Protein AF-0000000084353560 (afdb_homodimer)

Secondary structure (DSSP, 8-state):
--HHHHHHHHHHTT----HHHHHHHHHHHHS-S-EEHHHHHHHHTTTSTT--HHHHHHHHHHHHHTTSEEEEEETTEEEEEEPPPSS--EEEEETTT--EEEE---GGGGTGGG-TTPEEEEEEEEEEEE-HHHHH-/--HHHHHHHHHHTT----HHHHHHHHHHHHS-S-EEHHHHHHHHTTTSTT--HHHHHHHHHHHHHTTSEEEEEETTEEEEEEPPPSS--EEEEETTT--EEEE---GGGGTGGGGTTPEEEEEEEEEEEE-HHHH--

pLDDT: mean 90.91, std 5.87, range [67.75, 97.56]

Structure (mmCIF, N/CA/C/O backbone):
data_AF-0000000084353560-model_v1
#
loop_
_entity.id
_entity.type
_entity.pdbx_description
1 polymer 'Fur family transcriptional regulator, zinc uptake regulator'
#
loop_
_atom_site.group_PDB
_atom_site.id
_atom_site.type_symbol
_atom_site.label_atom_id
_atom_site.label_alt_id
_atom_site.label_comp_id
_atom_site.label_asym_id
_atom_site.label_entity_id
_atom_site.label_seq_id
_atom_site.pdbx_PDB_ins_code
_atom_site.Cartn_x
_atom_site.Cartn_y
_atom_site.Cartn_z
_atom_site.occupancy
_atom_site.B_iso_or_equiv
_atom_site.auth_seq_id
_atom_site.auth_comp_id
_atom_site.auth_asym_id
_atom_site.auth_atom_id
_atom_site.pdbx_PDB_model_num
ATOM 1 N N . MET A 1 1 ? -2.482 -14.328 -13.711 1 82.88 1 MET A N 1
ATOM 2 C CA . MET A 1 1 ? -1.442 -14.117 -14.719 1 82.88 1 MET A CA 1
ATOM 3 C C . MET A 1 1 ? -0.531 -15.336 -14.82 1 82.88 1 MET A C 1
ATOM 5 O O . MET A 1 1 ? -0.163 -15.922 -13.805 1 82.88 1 MET A O 1
ATOM 9 N N . ASN A 1 2 ? -0.307 -15.773 -16.031 1 83.88 2 ASN A 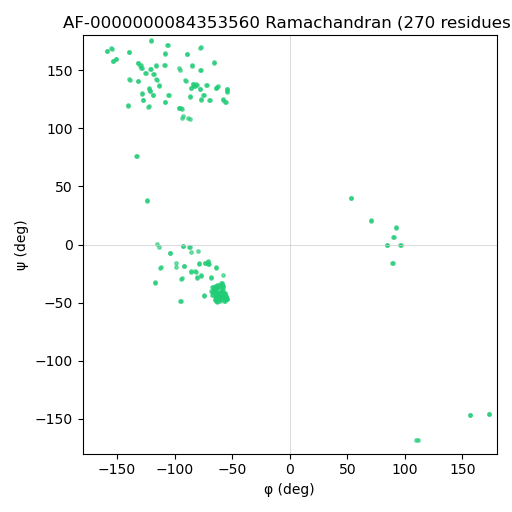N 1
ATOM 10 C CA . ASN A 1 2 ? 0.642 -16.875 -16.172 1 83.88 2 ASN A CA 1
ATOM 11 C C . ASN A 1 2 ? 1.964 -16.406 -16.766 1 83.88 2 ASN A C 1
ATOM 13 O O . ASN A 1 2 ? 2.104 -15.242 -17.141 1 83.88 2 ASN A O 1
ATOM 17 N N . MET A 1 3 ? 2.949 -17.297 -16.766 1 86.06 3 MET A N 1
ATOM 18 C CA . MET A 1 3 ? 4.312 -16.984 -17.188 1 86.06 3 MET A CA 1
ATOM 19 C C . MET A 1 3 ? 4.324 -16.406 -18.594 1 86.06 3 MET A C 1
ATOM 21 O O . MET A 1 3 ? 5.039 -15.438 -18.875 1 86.06 3 MET A O 1
ATOM 25 N N . GLU A 1 4 ? 3.598 -16.984 -19.469 1 88.31 4 GLU A N 1
ATOM 26 C CA . GLU A 1 4 ? 3.559 -16.531 -20.859 1 88.31 4 GLU A CA 1
ATOM 27 C C . GLU A 1 4 ? 3.027 -15.102 -20.953 1 88.31 4 GLU A C 1
ATOM 29 O O . GLU A 1 4 ? 3.557 -14.289 -21.703 1 88.31 4 GLU A O 1
ATOM 34 N N . GLU A 1 5 ? 2.025 -14.906 -20.266 1 91.31 5 GLU A N 1
ATOM 35 C CA . GLU A 1 5 ? 1.457 -13.562 -20.219 1 91.31 5 GLU A CA 1
ATOM 36 C C . GLU A 1 5 ? 2.461 -12.555 -19.672 1 91.31 5 GLU A C 1
ATOM 38 O O . GLU A 1 5 ? 2.582 -11.445 -20.203 1 91.31 5 GLU A O 1
ATOM 43 N N . ALA A 1 6 ? 3.096 -12.906 -18.594 1 92.56 6 ALA A N 1
ATOM 44 C CA . ALA A 1 6 ? 4.102 -12.039 -17.984 1 92.56 6 ALA A CA 1
ATOM 45 C C . ALA A 1 6 ? 5.215 -11.711 -18.969 1 92.56 6 ALA A C 1
ATOM 47 O O . ALA A 1 6 ? 5.629 -10.555 -19.078 1 92.56 6 ALA A O 1
ATOM 48 N N . LEU A 1 7 ? 5.625 -12.68 -19.688 1 90.25 7 LEU A N 1
ATOM 49 C CA . LEU A 1 7 ? 6.66 -12.484 -20.688 1 90.25 7 LEU A CA 1
ATOM 50 C C . LEU A 1 7 ? 6.184 -11.539 -21.781 1 90.25 7 LEU A C 1
ATOM 52 O O . LEU A 1 7 ? 6.945 -10.688 -22.25 1 90.25 7 LEU A O 1
ATOM 56 N N . GLY A 1 8 ? 5.016 -11.789 -22.203 1 92.81 8 GLY A N 1
ATOM 57 C CA . GLY A 1 8 ? 4.43 -10.914 -23.203 1 92.81 8 GLY A CA 1
ATOM 58 C C . GLY A 1 8 ? 4.391 -9.461 -22.781 1 92.81 8 GLY A C 1
ATOM 59 O O . GLY A 1 8 ? 4.719 -8.57 -23.562 1 92.81 8 GLY A O 1
ATOM 60 N N . ILE A 1 9 ? 4.039 -9.25 -21.578 1 93.56 9 ILE A N 1
ATOM 61 C CA . ILE A 1 9 ? 3.971 -7.891 -21.047 1 93.56 9 ILE A CA 1
ATOM 62 C C . ILE A 1 9 ? 5.367 -7.277 -21.016 1 93.56 9 ILE A C 1
ATOM 64 O O . ILE A 1 9 ? 5.555 -6.129 -21.438 1 93.56 9 ILE A O 1
ATOM 68 N N . LEU A 1 10 ? 6.34 -8.016 -20.516 1 94.88 10 LEU A N 1
ATOM 69 C CA . LEU A 1 10 ? 7.715 -7.523 -20.453 1 94.88 10 LEU A CA 1
ATOM 70 C C . LEU A 1 10 ? 8.211 -7.137 -21.844 1 94.88 10 LEU A C 1
ATOM 72 O O . LEU A 1 10 ? 8.773 -6.055 -22.031 1 94.88 10 LEU A O 1
ATOM 76 N N . LYS A 1 11 ? 7.953 -7.965 -22.75 1 94.12 11 LYS A N 1
ATOM 77 C CA . LYS A 1 11 ? 8.367 -7.719 -24.125 1 94.12 11 LYS A CA 1
ATOM 78 C C . LYS A 1 11 ? 7.691 -6.48 -24.688 1 94.12 11 LYS A C 1
ATOM 80 O O . LYS A 1 11 ? 8.352 -5.617 -25.281 1 94.12 11 LYS A O 1
ATOM 85 N N . GLN A 1 12 ? 6.457 -6.387 -24.547 1 95.62 12 GLN A N 1
ATOM 86 C CA . GLN A 1 12 ? 5.668 -5.277 -25.062 1 95.62 12 GLN A CA 1
ATOM 87 C C . GLN A 1 12 ? 6.133 -3.949 -24.484 1 95.62 12 GLN A C 1
ATOM 89 O O . GLN A 1 12 ? 6.09 -2.916 -25.156 1 95.62 12 GLN A O 1
ATOM 94 N N . LYS A 1 13 ? 6.559 -3.994 -23.297 1 95.25 13 LYS A N 1
ATOM 95 C CA . LYS A 1 13 ? 6.949 -2.766 -22.609 1 95.25 13 LYS A CA 1
ATOM 96 C C . LYS A 1 13 ? 8.438 -2.494 -22.766 1 95.25 13 LYS A C 1
ATOM 98 O O . LYS A 1 13 ? 8.977 -1.545 -22.188 1 95.25 13 LYS A O 1
ATOM 103 N N . GLY A 1 14 ? 9.172 -3.354 -23.438 1 95.19 14 GLY A N 1
ATOM 104 C CA . GLY A 1 14 ? 10.555 -3.107 -23.812 1 95.19 14 GLY A CA 1
ATOM 105 C C . GLY A 1 14 ? 11.555 -3.623 -22.797 1 95.19 14 GLY A C 1
ATOM 106 O O . GLY A 1 14 ? 12.703 -3.189 -22.781 1 95.19 14 GLY A O 1
ATOM 107 N N . TYR A 1 15 ? 11.141 -4.418 -21.953 1 94.62 15 TYR A N 1
ATOM 108 C CA . TYR A 1 15 ? 12.047 -4.977 -20.969 1 94.62 15 TYR A CA 1
ATOM 109 C C . TYR A 1 15 ? 12.555 -6.348 -21.406 1 94.62 15 TYR A C 1
ATOM 111 O O . TYR A 1 15 ? 11.859 -7.078 -22.109 1 94.62 15 TYR A O 1
ATOM 119 N N . LYS A 1 16 ? 13.75 -6.656 -20.938 1 92.44 16 LYS A N 1
ATOM 120 C CA . LYS A 1 16 ? 14.344 -7.949 -21.25 1 92.44 16 LYS A CA 1
ATOM 121 C C . LYS A 1 16 ? 13.805 -9.039 -20.328 1 92.44 16 LYS A C 1
ATOM 123 O O . LYS A 1 16 ? 13.609 -8.812 -19.141 1 92.44 16 LYS A O 1
ATOM 128 N N . TYR A 1 17 ? 13.562 -10.125 -20.984 1 90.38 17 TYR A N 1
ATOM 129 C CA . TYR A 1 17 ? 13.281 -11.32 -20.203 1 90.38 17 TYR A CA 1
ATOM 130 C C . TYR A 1 17 ? 14.57 -12.055 -19.859 1 90.38 17 TYR A C 1
ATOM 132 O O . TYR A 1 17 ? 15.273 -12.547 -20.734 1 90.38 17 TYR A O 1
ATOM 140 N N . THR A 1 18 ? 15.016 -12.055 -18.594 1 94.19 18 THR A N 1
ATOM 141 C CA . THR A 1 18 ? 16.25 -12.688 -18.109 1 94.19 18 THR A CA 1
ATOM 142 C C . THR A 1 18 ? 15.93 -13.922 -17.281 1 94.19 18 THR A C 1
ATOM 144 O O . THR A 1 18 ? 14.789 -14.117 -16.859 1 94.19 18 THR A O 1
ATOM 147 N N . LYS A 1 19 ? 16.953 -14.719 -17.094 1 94.94 19 LYS A N 1
ATOM 148 C CA . LYS A 1 19 ? 16.797 -15.891 -16.234 1 94.94 19 LYS A CA 1
ATOM 149 C C . LYS A 1 19 ? 16.375 -15.492 -14.82 1 94.94 19 LYS A C 1
ATOM 151 O O . LYS A 1 19 ? 15.539 -16.156 -14.203 1 94.94 19 LYS A O 1
ATOM 156 N N . LYS A 1 20 ? 16.953 -14.445 -14.359 1 95.44 20 LYS A N 1
ATOM 157 C CA . LYS A 1 20 ? 16.609 -13.953 -13.031 1 95.44 20 LYS A CA 1
ATOM 158 C C . LYS A 1 20 ? 15.133 -13.578 -12.93 1 95.44 20 LYS A C 1
ATOM 160 O O . LYS A 1 20 ? 14.445 -13.992 -12 1 95.44 20 LYS A O 1
ATOM 165 N N . ARG A 1 21 ? 14.648 -12.844 -13.914 1 95.88 21 ARG A N 1
ATOM 166 C CA . ARG A 1 21 ? 13.242 -12.445 -13.938 1 95.88 21 ARG A CA 1
ATOM 167 C C . ARG A 1 21 ? 12.328 -13.656 -14.094 1 95.88 21 ARG A C 1
ATOM 169 O O . ARG A 1 21 ? 11.258 -13.711 -13.484 1 95.88 21 ARG A O 1
ATOM 176 N N . LYS A 1 22 ? 12.781 -14.594 -14.883 1 95.38 22 LYS A N 1
ATOM 177 C CA . LYS A 1 22 ? 12.023 -15.836 -15.023 1 95.38 22 LYS A CA 1
ATOM 178 C C . LYS A 1 22 ? 11.898 -16.547 -13.68 1 95.38 22 LYS A C 1
ATOM 180 O O . LYS A 1 22 ? 10.812 -17.016 -13.312 1 95.38 22 LYS A O 1
ATOM 185 N N . ASP A 1 23 ? 12.969 -16.641 -12.977 1 96 23 ASP A N 1
ATOM 186 C CA . ASP A 1 23 ? 12.977 -17.328 -11.688 1 96 23 ASP A CA 1
ATOM 187 C C . ASP A 1 23 ? 12.109 -16.609 -10.664 1 96 23 ASP A C 1
ATOM 189 O O . ASP A 1 23 ? 11.43 -17.25 -9.859 1 96 23 ASP A O 1
ATOM 193 N N . ILE A 1 24 ? 12.141 -15.352 -10.695 1 96 24 ILE A N 1
ATOM 194 C CA . ILE A 1 24 ? 11.297 -14.555 -9.805 1 96 24 ILE A CA 1
ATOM 195 C C . ILE A 1 24 ? 9.828 -14.844 -10.094 1 96 24 ILE A C 1
ATOM 197 O O . ILE A 1 24 ? 9.047 -15.102 -9.18 1 96 24 ILE A O 1
ATOM 201 N N . LEU A 1 25 ? 9.5 -14.812 -11.359 1 94.56 25 LEU A N 1
ATOM 202 C CA . LEU A 1 25 ? 8.117 -15.047 -11.75 1 94.56 25 LEU A CA 1
ATOM 203 C C . LEU A 1 25 ? 7.688 -16.469 -11.398 1 94.56 25 LEU A C 1
ATOM 205 O O . LEU A 1 25 ? 6.551 -16.703 -10.977 1 94.56 25 LEU A O 1
ATOM 209 N N . SER A 1 26 ? 8.586 -17.375 -11.555 1 94 26 SER A N 1
ATOM 210 C CA . SER A 1 26 ? 8.305 -18.766 -11.203 1 94 26 SER A CA 1
ATOM 211 C C . SER A 1 26 ? 8.023 -18.906 -9.711 1 94 26 SER A C 1
ATOM 213 O O . SER A 1 26 ? 7.145 -19.672 -9.312 1 94 26 SER A O 1
ATOM 215 N N . TYR A 1 27 ? 8.758 -18.25 -8.891 1 95.12 27 TYR A N 1
ATOM 216 C CA . TYR A 1 27 ? 8.555 -18.25 -7.445 1 95.12 27 TYR A CA 1
ATOM 217 C C . TYR A 1 27 ? 7.133 -17.812 -7.094 1 95.12 27 TYR A C 1
ATOM 219 O O . TYR A 1 27 ? 6.438 -18.516 -6.348 1 95.12 27 TYR A O 1
ATOM 227 N N . PHE A 1 28 ? 6.66 -16.75 -7.707 1 93.69 28 PHE A N 1
ATOM 228 C CA . PHE A 1 28 ? 5.344 -16.203 -7.379 1 93.69 28 PHE A CA 1
ATOM 229 C C . PHE A 1 28 ? 4.246 -17.047 -8.016 1 93.69 28 PHE A C 1
ATOM 231 O O . PHE A 1 28 ? 3.119 -17.078 -7.512 1 93.69 28 PHE A O 1
ATOM 238 N N . ASP A 1 29 ? 4.543 -17.703 -9.094 1 88.62 29 ASP A N 1
ATOM 239 C CA . ASP A 1 29 ? 3.58 -18.594 -9.727 1 88.62 29 ASP A CA 1
ATOM 240 C C . ASP A 1 29 ? 3.314 -19.828 -8.859 1 88.62 29 ASP A C 1
ATOM 242 O O . ASP A 1 29 ? 2.215 -20.375 -8.883 1 88.62 29 ASP A O 1
ATOM 246 N N . GLN A 1 30 ? 4.293 -20.188 -8.109 1 87.06 30 GLN A N 1
ATOM 247 C CA . GLN A 1 30 ? 4.195 -21.406 -7.309 1 87.06 30 GLN A CA 1
ATOM 248 C C . GLN A 1 30 ? 3.699 -21.109 -5.898 1 87.06 30 GLN A C 1
ATOM 250 O O . GLN A 1 30 ? 3.105 -21.969 -5.246 1 87.06 30 GLN A O 1
ATOM 255 N N . GLU A 1 31 ? 3.988 -19.984 -5.473 1 82.94 31 GLU A N 1
ATOM 256 C CA . GLU A 1 31 ? 3.623 -19.609 -4.105 1 82.94 31 GLU A CA 1
ATOM 257 C C . GLU A 1 31 ? 2.18 -19.125 -4.031 1 82.94 31 GLU A C 1
ATOM 259 O O . GLU A 1 31 ? 1.706 -18.438 -4.938 1 82.94 31 GLU A O 1
ATOM 264 N N . ASP A 1 32 ? 1.517 -19.641 -2.961 1 83.31 32 ASP A N 1
ATOM 265 C CA . ASP A 1 32 ? 0.15 -19.188 -2.729 1 83.31 32 ASP A CA 1
ATOM 266 C C . ASP A 1 32 ? 0.124 -18 -1.772 1 83.31 32 ASP A C 1
ATOM 268 O O . ASP A 1 32 ? 0.551 -18.109 -0.621 1 83.31 32 ASP A O 1
ATOM 272 N N . GLY A 1 33 ? -0.238 -16.812 -2.354 1 89.62 33 GLY A N 1
ATOM 273 C CA . GLY A 1 33 ? -0.422 -15.68 -1.464 1 89.62 33 GLY A CA 1
ATOM 274 C C . GLY A 1 33 ? 0.665 -14.633 -1.602 1 89.62 33 GLY A C 1
ATOM 275 O O . GLY A 1 33 ? 1.457 -14.672 -2.545 1 89.62 33 GLY A O 1
ATOM 276 N N . TYR A 1 34 ? 0.707 -13.695 -0.675 1 95.12 34 TYR A N 1
ATOM 277 C CA . TYR A 1 34 ? 1.648 -12.578 -0.676 1 95.12 34 TYR A CA 1
ATOM 278 C C . TYR A 1 34 ? 2.961 -12.977 -0.009 1 95.12 34 TYR A C 1
ATOM 280 O O . TYR A 1 34 ? 2.961 -13.609 1.048 1 95.12 34 TYR A O 1
ATOM 288 N N . ARG A 1 35 ? 4.062 -12.586 -0.691 1 95.19 35 ARG A N 1
ATOM 289 C CA . ARG A 1 35 ? 5.402 -12.852 -0.173 1 95.19 35 ARG A CA 1
ATOM 290 C C . ARG A 1 35 ? 6.246 -11.586 -0.162 1 95.19 35 ARG A C 1
ATOM 292 O O . ARG A 1 35 ? 6.055 -10.695 -0.996 1 95.19 35 ARG A O 1
ATOM 299 N N . SER A 1 36 ? 7.219 -11.555 0.784 1 94.44 36 SER A N 1
ATOM 300 C CA . SER A 1 36 ? 8.055 -10.367 0.926 1 94.44 36 SER A CA 1
ATOM 301 C C . SER A 1 36 ? 9.289 -10.453 0.039 1 94.44 36 SER A C 1
ATOM 303 O O . SER A 1 36 ? 9.625 -11.531 -0.463 1 94.44 36 SER A O 1
ATOM 305 N N . ALA A 1 37 ? 9.891 -9.25 -0.118 1 94.19 37 ALA A N 1
ATOM 306 C CA . ALA A 1 37 ? 11.172 -9.227 -0.819 1 94.19 37 ALA A CA 1
ATOM 307 C C . ALA A 1 37 ? 12.203 -10.117 -0.117 1 94.19 37 ALA A C 1
ATOM 309 O O . ALA A 1 37 ? 13.008 -10.781 -0.771 1 94.19 37 ALA A O 1
ATOM 310 N N . LYS A 1 38 ? 12.117 -10.125 1.113 1 94.19 38 LYS A N 1
ATOM 311 C CA . LYS A 1 38 ? 13.031 -10.953 1.895 1 94.19 38 LYS A CA 1
ATOM 312 C C . LYS A 1 38 ? 12.812 -12.438 1.594 1 94.19 38 LYS A C 1
ATOM 314 O O . LYS A 1 38 ? 13.781 -13.188 1.446 1 94.19 38 LYS A O 1
ATOM 319 N N . ASP A 1 39 ? 11.602 -12.852 1.573 1 94.62 39 ASP A N 1
ATOM 320 C CA . ASP A 1 39 ? 11.289 -14.234 1.217 1 94.62 39 ASP A CA 1
ATOM 321 C C . ASP A 1 39 ? 11.883 -14.594 -0.143 1 94.62 39 ASP A C 1
ATOM 323 O O . ASP A 1 39 ? 12.484 -15.664 -0.301 1 94.62 39 ASP A O 1
ATOM 327 N N . LEU A 1 40 ? 11.664 -13.695 -1.071 1 96.5 40 LEU A N 1
ATOM 328 C CA . LEU A 1 40 ? 12.188 -13.938 -2.412 1 96.5 40 LEU A CA 1
ATOM 329 C C . LEU A 1 40 ? 13.711 -14 -2.393 1 96.5 40 LEU A C 1
ATOM 331 O O . LEU A 1 40 ? 14.312 -14.844 -3.068 1 96.5 40 LEU A O 1
ATOM 335 N N . LEU A 1 41 ? 14.32 -13.086 -1.63 1 96.88 41 LEU A N 1
ATOM 336 C CA . LEU A 1 41 ? 15.773 -13.07 -1.52 1 96.88 41 LEU A CA 1
ATOM 337 C C . LEU A 1 41 ? 16.297 -14.43 -1.044 1 96.88 41 LEU A C 1
ATOM 339 O O . LEU A 1 41 ? 17.219 -14.977 -1.63 1 96.88 41 LEU A O 1
ATOM 343 N N . HIS A 1 42 ? 15.672 -14.898 -0.073 1 96 42 HIS A N 1
ATOM 344 C CA . HIS A 1 42 ? 16.062 -16.188 0.475 1 96 42 HIS A CA 1
ATOM 345 C C . HIS A 1 42 ? 15.906 -17.297 -0.563 1 96 42 HIS A C 1
ATOM 347 O O . HIS A 1 42 ? 16.75 -18.203 -0.644 1 96 42 HIS A O 1
ATOM 353 N N . PHE A 1 43 ? 14.906 -17.234 -1.261 1 96 43 PHE A N 1
ATOM 354 C CA . PHE A 1 43 ? 14.641 -18.234 -2.293 1 96 43 PHE A CA 1
ATOM 355 C C . PHE A 1 43 ? 15.672 -18.156 -3.408 1 96 43 PHE A C 1
ATOM 357 O O . PHE A 1 43 ? 16.125 -19.172 -3.924 1 96 43 PHE A O 1
ATOM 364 N N . MET A 1 44 ? 16.078 -16.922 -3.805 1 97.25 44 MET A N 1
ATOM 365 C CA . MET A 1 44 ? 16.938 -16.688 -4.965 1 97.25 44 MET A CA 1
ATOM 366 C C . MET A 1 44 ? 18.391 -16.938 -4.617 1 97.25 44 MET A C 1
ATOM 368 O O . MET A 1 44 ? 19.188 -17.297 -5.488 1 97.25 44 MET A O 1
ATOM 372 N N . GLU A 1 45 ? 18.75 -16.766 -3.453 1 96.94 45 GLU A N 1
ATOM 373 C CA . GLU A 1 45 ? 20.125 -16.719 -3 1 96.94 45 GLU A CA 1
ATOM 374 C C . GLU A 1 45 ? 20.891 -17.984 -3.41 1 96.94 45 GLU A C 1
ATOM 376 O O . GLU A 1 45 ? 22.031 -17.906 -3.871 1 96.94 45 GLU A O 1
ATOM 381 N N . PRO A 1 46 ? 20.344 -19.156 -3.248 1 96.5 46 PRO A N 1
ATOM 382 C CA . PRO A 1 46 ? 21.078 -20.359 -3.625 1 96.5 46 PRO A CA 1
ATOM 383 C C . PRO A 1 46 ? 21.484 -20.375 -5.098 1 96.5 46 PRO A C 1
ATOM 385 O O . PRO A 1 46 ? 22.594 -20.797 -5.438 1 96.5 46 PRO A O 1
ATOM 388 N N . ALA A 1 47 ? 20.734 -19.938 -5.973 1 96.38 47 ALA A N 1
ATOM 389 C CA . ALA A 1 47 ? 21 -19.938 -7.41 1 96.38 47 ALA A CA 1
ATOM 390 C C . ALA A 1 47 ? 21.797 -18.719 -7.824 1 96.38 47 ALA A C 1
ATOM 392 O O . ALA A 1 47 ? 22.5 -18.75 -8.836 1 96.38 47 ALA A O 1
ATOM 393 N N . TYR A 1 48 ? 21.734 -17.641 -7.016 1 97.56 48 TYR A N 1
ATOM 394 C CA . TYR A 1 48 ? 22.422 -16.375 -7.309 1 97.56 48 TYR A CA 1
ATOM 395 C C . TYR A 1 48 ? 23.156 -15.867 -6.078 1 97.56 48 TYR A C 1
ATOM 397 O O . TYR A 1 48 ? 22.781 -14.852 -5.492 1 97.56 48 TYR A O 1
ATOM 405 N N . PRO A 1 49 ? 24.25 -16.5 -5.832 1 96.19 49 PRO A N 1
ATOM 406 C CA . PRO A 1 49 ? 25 -16.078 -4.648 1 96.19 49 PRO A CA 1
ATOM 407 C C . PRO A 1 49 ? 25.391 -14.609 -4.699 1 96.19 49 PRO A C 1
ATOM 409 O O . PRO A 1 49 ? 25.969 -14.148 -5.691 1 96.19 49 PRO A O 1
ATOM 412 N N . GLY A 1 50 ? 25.016 -13.852 -3.684 1 94.88 50 GLY A N 1
ATOM 413 C CA . GLY A 1 50 ? 25.391 -12.453 -3.572 1 94.88 50 GLY A CA 1
ATOM 414 C C . GLY A 1 50 ? 24.391 -11.516 -4.211 1 94.88 50 GLY A C 1
ATOM 415 O O . GLY A 1 50 ? 24.641 -10.312 -4.32 1 94.88 50 GLY A O 1
ATOM 416 N N . ILE A 1 51 ? 23.312 -12.117 -4.633 1 96.19 51 ILE A N 1
ATOM 417 C CA . ILE A 1 51 ? 22.281 -11.258 -5.195 1 96.19 51 ILE A CA 1
ATOM 418 C C . ILE A 1 51 ? 21.906 -10.172 -4.188 1 96.19 51 ILE A C 1
ATOM 420 O O . ILE A 1 51 ? 21.766 -10.445 -2.994 1 96.19 51 ILE A O 1
ATOM 424 N N . SER A 1 52 ? 21.828 -8.945 -4.676 1 94.75 52 SER A N 1
ATOM 425 C CA . SER A 1 52 ? 21.562 -7.824 -3.781 1 94.75 52 SER A CA 1
ATOM 426 C C . SER A 1 52 ? 20.078 -7.641 -3.533 1 94.75 52 SER A C 1
ATOM 428 O O . SER A 1 52 ? 19.25 -7.961 -4.395 1 94.75 52 SER A O 1
ATOM 430 N N . PHE A 1 53 ? 19.812 -7.066 -2.389 1 91.31 53 PHE A N 1
ATOM 431 C CA . PHE A 1 53 ? 18.422 -6.715 -2.072 1 91.31 53 PHE A CA 1
ATOM 432 C C . PHE A 1 53 ? 17.891 -5.699 -3.072 1 91.31 53 PHE A C 1
ATOM 434 O O . PHE A 1 53 ? 16.719 -5.75 -3.438 1 91.31 53 PHE A O 1
ATOM 441 N N . ASP A 1 54 ? 18.703 -4.812 -3.547 1 87.56 54 ASP A N 1
ATOM 442 C CA . ASP A 1 54 ? 18.328 -3.805 -4.531 1 87.56 54 ASP A CA 1
ATOM 443 C C . ASP A 1 54 ? 17.828 -4.453 -5.82 1 87.56 54 ASP A C 1
ATOM 445 O O . ASP A 1 54 ? 16.812 -4.039 -6.375 1 87.56 54 ASP A O 1
ATOM 449 N N . THR A 1 55 ? 18.562 -5.43 -6.25 1 93.06 55 THR A N 1
ATOM 450 C CA . THR A 1 55 ? 18.172 -6.145 -7.461 1 93.06 55 THR A CA 1
ATOM 451 C C . THR A 1 55 ? 16.781 -6.766 -7.305 1 93.06 55 THR A C 1
ATOM 453 O O . THR A 1 55 ? 15.938 -6.637 -8.188 1 93.06 55 THR A O 1
ATOM 456 N N . ILE A 1 56 ? 16.547 -7.371 -6.117 1 95.56 56 ILE A N 1
ATOM 457 C CA . ILE A 1 56 ? 15.266 -8.008 -5.809 1 95.56 56 ILE A CA 1
ATOM 458 C C . ILE A 1 56 ? 14.156 -6.965 -5.805 1 95.56 56 ILE A C 1
ATOM 460 O O . ILE A 1 56 ? 13.133 -7.129 -6.48 1 95.56 56 ILE A O 1
ATOM 464 N N . TYR A 1 57 ? 14.445 -5.957 -5.141 1 91.38 57 TYR A N 1
ATOM 465 C CA . TYR A 1 57 ? 13.422 -4.938 -4.922 1 91.38 57 TYR A CA 1
ATOM 466 C C . TYR A 1 57 ? 13.078 -4.223 -6.227 1 91.38 57 TYR A C 1
ATOM 468 O O . TYR A 1 57 ? 11.914 -3.926 -6.484 1 91.38 57 TYR A O 1
ATOM 476 N N . ARG A 1 58 ? 13.977 -3.938 -7.02 1 88.62 58 ARG A N 1
ATOM 477 C CA . ARG A 1 58 ? 13.766 -3.266 -8.297 1 88.62 58 ARG A CA 1
ATOM 478 C C . ARG A 1 58 ? 12.906 -4.113 -9.227 1 88.62 58 ARG A C 1
ATOM 480 O O . ARG A 1 58 ? 12.031 -3.59 -9.922 1 88.62 58 ARG A O 1
ATOM 487 N N . ASN A 1 59 ? 13.258 -5.387 -9.273 1 95.06 59 ASN A N 1
ATOM 488 C CA . ASN A 1 59 ? 12.469 -6.262 -10.133 1 95.06 59 ASN A CA 1
ATOM 489 C C . ASN A 1 59 ? 11.031 -6.379 -9.633 1 95.06 59 ASN A C 1
ATOM 491 O O . ASN A 1 59 ? 10.086 -6.359 -10.422 1 95.06 59 ASN A O 1
ATOM 495 N N . LEU A 1 60 ? 10.938 -6.512 -8.344 1 95 60 LEU A N 1
ATOM 496 C CA . LEU A 1 60 ? 9.602 -6.605 -7.762 1 95 60 LEU A CA 1
ATOM 497 C C . LEU A 1 60 ? 8.789 -5.348 -8.062 1 95 60 LEU A C 1
ATOM 499 O O . LEU A 1 60 ? 7.613 -5.438 -8.43 1 95 60 LEU A O 1
ATOM 503 N N . HIS A 1 61 ? 9.398 -4.238 -7.969 1 89.81 61 HIS A N 1
ATOM 504 C CA . HIS A 1 61 ? 8.711 -2.977 -8.242 1 89.81 61 HIS A CA 1
ATOM 505 C C . HIS A 1 61 ? 8.344 -2.861 -9.719 1 89.81 61 HIS A C 1
ATOM 507 O O . HIS A 1 61 ? 7.246 -2.418 -10.055 1 89.81 61 HIS A O 1
ATOM 513 N N . LEU A 1 62 ? 9.258 -3.23 -10.57 1 91.75 62 LEU A N 1
ATOM 514 C CA . LEU A 1 62 ? 8.969 -3.23 -12 1 91.75 62 LEU A CA 1
ATOM 515 C C . LEU A 1 62 ? 7.758 -4.102 -12.312 1 91.75 62 LEU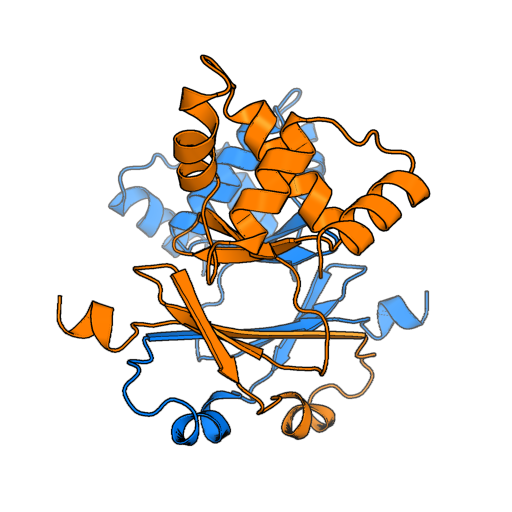 A C 1
ATOM 517 O O . LEU A 1 62 ? 6.84 -3.666 -13.016 1 91.75 62 LEU A O 1
ATOM 521 N N . PHE A 1 63 ? 7.738 -5.332 -11.781 1 95.25 63 PHE A N 1
ATOM 522 C CA . PHE A 1 63 ? 6.645 -6.266 -12.039 1 95.25 63 PHE A CA 1
ATOM 523 C C . PHE A 1 63 ? 5.332 -5.723 -11.492 1 95.25 63 PHE A C 1
ATOM 525 O O . PHE A 1 63 ? 4.27 -5.957 -12.07 1 95.25 63 PHE A O 1
ATOM 532 N N . ASP A 1 64 ? 5.422 -5.105 -10.414 1 92.31 64 ASP A N 1
ATOM 533 C CA . ASP A 1 64 ? 4.254 -4.461 -9.82 1 92.31 64 ASP A CA 1
ATOM 534 C C . ASP A 1 64 ? 3.734 -3.338 -10.711 1 92.31 64 ASP A C 1
ATOM 536 O O . ASP A 1 64 ? 2.531 -3.252 -10.977 1 92.31 64 ASP A O 1
ATOM 540 N N . GLU A 1 65 ? 4.59 -2.527 -11.195 1 88 65 GLU A N 1
ATOM 541 C CA . GLU A 1 65 ? 4.25 -1.412 -12.078 1 88 65 GLU A CA 1
ATOM 542 C C . GLU A 1 65 ? 3.588 -1.903 -13.359 1 88 65 GLU A C 1
ATOM 544 O O . GLU A 1 65 ? 2.688 -1.25 -13.891 1 88 65 GLU A O 1
ATOM 549 N N . LEU A 1 66 ? 4.059 -3.012 -13.797 1 91.31 66 LEU A N 1
ATOM 550 C CA . LEU A 1 66 ? 3.557 -3.559 -15.055 1 91.31 66 LEU A CA 1
ATOM 551 C C . LEU A 1 66 ? 2.318 -4.414 -14.82 1 91.31 66 LEU A C 1
ATOM 553 O O . LEU A 1 66 ? 1.794 -5.027 -15.758 1 91.31 66 LEU A O 1
ATOM 557 N N . ALA A 1 67 ? 1.92 -4.582 -13.625 1 90.81 67 ALA A N 1
ATOM 558 C CA . ALA A 1 67 ? 0.724 -5.309 -13.211 1 90.81 67 ALA A CA 1
ATOM 559 C C . ALA A 1 67 ? 0.895 -6.812 -13.43 1 90.81 67 ALA A C 1
ATOM 561 O O . ALA A 1 67 ? -0.087 -7.535 -13.609 1 90.81 67 ALA A O 1
ATOM 562 N N . ILE A 1 68 ? 2.107 -7.16 -13.508 1 93.5 68 ILE A N 1
ATOM 563 C CA . ILE A 1 68 ? 2.404 -8.586 -13.492 1 93.5 68 ILE A CA 1
ATOM 564 C C . ILE A 1 68 ? 2.238 -9.141 -12.078 1 93.5 68 ILE A C 1
ATOM 566 O O . ILE A 1 68 ? 1.685 -10.227 -11.883 1 93.5 68 ILE A O 1
ATOM 570 N N . LEU A 1 69 ? 2.736 -8.398 -11.141 1 93.75 69 LEU A N 1
ATOM 571 C CA . LEU A 1 69 ? 2.494 -8.641 -9.719 1 93.75 69 LEU A CA 1
ATOM 572 C C . LEU A 1 69 ? 1.586 -7.57 -9.133 1 93.75 69 LEU A C 1
ATOM 574 O O . LEU A 1 69 ? 1.436 -6.492 -9.711 1 93.75 69 LEU A O 1
ATOM 578 N N . GLU A 1 70 ? 0.881 -7.969 -8.047 1 91.69 70 GLU A N 1
ATOM 579 C CA . GLU A 1 70 ? 0.197 -7.004 -7.195 1 91.69 70 GLU A CA 1
ATOM 580 C C . GLU A 1 70 ? 0.787 -7 -5.785 1 91.69 70 GLU A C 1
ATOM 582 O O . GLU A 1 70 ? 1.423 -7.969 -5.371 1 91.69 70 GLU A O 1
ATOM 587 N N . SER A 1 71 ? 0.631 -5.852 -5.141 1 91.56 71 SER A N 1
ATOM 588 C CA . SER A 1 71 ? 1.284 -5.746 -3.838 1 91.56 71 SER A CA 1
ATOM 589 C C . SER A 1 71 ? 0.326 -5.207 -2.781 1 91.56 71 SER A C 1
ATOM 591 O O . SER A 1 71 ? -0.709 -4.625 -3.113 1 91.56 71 SER A O 1
ATOM 593 N N . THR A 1 72 ? 0.627 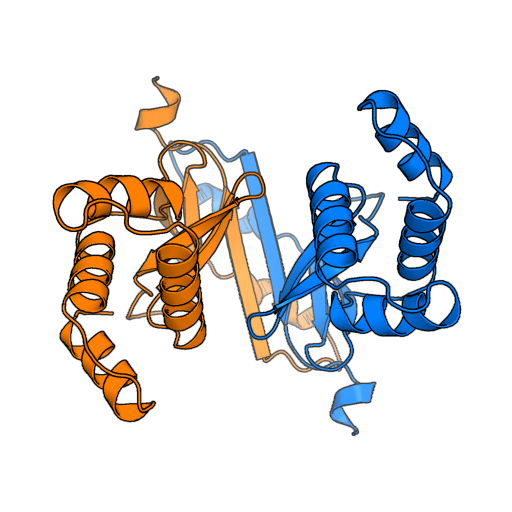-5.523 -1.598 1 88.81 72 THR A N 1
ATOM 594 C CA . THR A 1 72 ? -0.031 -4.984 -0.413 1 88.81 72 THR A CA 1
ATOM 595 C C . THR A 1 72 ? 0.986 -4.695 0.687 1 88.81 72 THR A C 1
ATOM 597 O O . THR A 1 72 ? 2.17 -5.008 0.543 1 88.81 72 THR A O 1
ATOM 600 N N . GLU A 1 73 ? 0.525 -3.977 1.618 1 83.62 73 GLU A N 1
ATOM 601 C CA . GLU A 1 73 ? 1.411 -3.682 2.74 1 83.62 73 GLU A CA 1
ATOM 602 C C . GLU A 1 73 ? 0.989 -4.445 3.992 1 83.62 73 GLU A C 1
ATOM 604 O O . GLU A 1 73 ? -0.166 -4.363 4.414 1 83.62 73 GLU A O 1
ATOM 609 N N . LEU A 1 74 ? 1.901 -5.203 4.496 1 83.12 74 LEU A N 1
ATOM 610 C CA . LEU A 1 74 ? 1.698 -5.934 5.742 1 83.12 74 LEU A CA 1
ATOM 611 C C . LEU A 1 74 ? 2.768 -5.574 6.766 1 83.12 74 LEU A C 1
ATOM 613 O O . LEU A 1 74 ? 3.961 -5.75 6.516 1 83.12 74 LEU A O 1
ATOM 617 N N . GLU A 1 75 ? 2.33 -5.031 7.855 1 76.19 75 GLU A N 1
ATOM 618 C CA . GLU A 1 75 ? 3.234 -4.668 8.945 1 76.19 75 GLU A CA 1
ATOM 619 C C . GLU A 1 75 ? 4.371 -3.781 8.445 1 76.19 75 GLU A C 1
ATOM 621 O O . GLU A 1 75 ? 5.543 -4.043 8.727 1 76.19 75 GLU A O 1
ATOM 626 N N . GLY A 1 76 ? 4.062 -2.879 7.582 1 72.31 76 GLY A N 1
ATOM 627 C CA . GLY A 1 76 ? 5.012 -1.879 7.125 1 72.31 76 GLY A CA 1
ATOM 628 C C . GLY A 1 76 ? 5.895 -2.369 5.996 1 72.31 76 GLY A C 1
ATOM 629 O O . GLY A 1 76 ? 6.785 -1.647 5.539 1 72.31 76 GLY A O 1
ATOM 630 N N . GLU A 1 77 ? 5.684 -3.521 5.66 1 82.38 77 GLU A N 1
ATOM 631 C CA . GLU A 1 77 ? 6.484 -4.094 4.582 1 82.38 77 GLU A CA 1
ATOM 632 C C . GLU A 1 77 ? 5.617 -4.434 3.375 1 82.38 77 GLU A C 1
ATOM 634 O O . GLU A 1 77 ? 4.492 -4.91 3.527 1 82.38 77 GLU A O 1
ATOM 639 N N . LYS A 1 78 ? 6.238 -4.172 2.209 1 88.62 78 LYS A N 1
ATOM 640 C CA . LYS A 1 78 ? 5.516 -4.523 0.989 1 88.62 78 LYS A CA 1
ATOM 641 C C . LYS A 1 78 ? 5.59 -6.023 0.72 1 88.62 78 LYS A C 1
ATOM 643 O O . LYS A 1 78 ? 6.648 -6.633 0.872 1 88.62 78 LYS A O 1
ATOM 648 N N . HIS A 1 79 ? 4.469 -6.605 0.403 1 93.75 79 HIS A N 1
ATOM 649 C CA . HIS A 1 79 ? 4.355 -7.996 -0.015 1 93.75 79 HIS A CA 1
ATOM 650 C C . HIS A 1 79 ? 3.74 -8.102 -1.407 1 93.75 79 HIS A C 1
ATOM 652 O O . HIS A 1 79 ? 2.963 -7.242 -1.816 1 93.75 79 HIS A O 1
ATOM 658 N N . PHE A 1 80 ? 4.133 -9.164 -2.102 1 95.19 80 PHE A N 1
ATOM 659 C CA . PHE A 1 80 ? 3.756 -9.273 -3.506 1 95.19 80 PHE A CA 1
ATOM 660 C C . PHE A 1 80 ? 3.135 -10.633 -3.797 1 95.19 80 PHE A C 1
ATOM 662 O O . PHE A 1 80 ? 3.439 -11.617 -3.119 1 95.19 80 PHE A O 1
ATOM 669 N N . ARG A 1 81 ? 2.312 -10.664 -4.812 1 94 81 ARG A N 1
ATOM 670 C CA . ARG A 1 81 ? 1.779 -11.898 -5.379 1 94 81 ARG A CA 1
ATOM 671 C C . ARG A 1 81 ? 1.485 -11.734 -6.867 1 94 81 ARG A C 1
ATOM 673 O O . ARG A 1 81 ? 1.407 -10.617 -7.371 1 94 81 ARG A O 1
ATOM 680 N N . ILE A 1 82 ? 1.416 -12.859 -7.484 1 92.75 82 ILE A N 1
ATOM 681 C CA . ILE A 1 82 ? 1.068 -12.812 -8.898 1 92.75 82 ILE A CA 1
ATOM 682 C C . ILE A 1 82 ? -0.329 -12.227 -9.07 1 92.75 82 ILE A C 1
ATOM 684 O O . ILE A 1 82 ? -1.245 -12.547 -8.312 1 92.75 82 ILE A O 1
ATOM 688 N N . SER A 1 83 ? -0.379 -11.336 -10.078 1 91.19 83 SER A N 1
ATOM 689 C CA . SER A 1 83 ? -1.66 -10.68 -10.312 1 91.19 83 SER A CA 1
ATOM 690 C C . SER A 1 83 ? -2.725 -11.688 -10.742 1 91.19 83 SER A C 1
ATOM 692 O O . SER A 1 83 ? -2.443 -12.602 -11.523 1 91.19 83 SER A O 1
ATOM 694 N N . CYS A 1 84 ? -3.865 -11.57 -10.148 1 82.5 84 CYS A N 1
ATOM 695 C CA . CYS A 1 84 ? -4.973 -12.469 -10.445 1 82.5 84 CYS A CA 1
ATOM 696 C C . CYS A 1 84 ? -5.637 -12.094 -11.766 1 82.5 84 CYS A C 1
ATOM 698 O O . CYS A 1 84 ? -5.859 -10.914 -12.039 1 82.5 84 CYS A O 1
ATOM 700 N N . VAL A 1 85 ? -5.602 -13.211 -12.523 1 74.56 85 VAL A N 1
ATOM 701 C CA . VAL A 1 85 ? -6.293 -13.055 -13.797 1 74.56 85 VAL A CA 1
ATOM 702 C C . VAL A 1 85 ? -7.719 -13.594 -13.68 1 74.56 85 VAL A C 1
ATOM 704 O O . VAL A 1 85 ? -7.965 -14.57 -12.961 1 74.56 85 VAL A O 1
ATOM 707 N N . GLY A 1 86 ? -8.773 -12.648 -13.883 1 74.5 86 GLY A N 1
ATOM 708 C CA . GLY A 1 86 ? -10.141 -13.141 -13.828 1 74.5 86 GLY A CA 1
ATOM 709 C C . GLY A 1 86 ? -11.156 -12.062 -13.492 1 74.5 86 GLY A C 1
ATOM 710 O O . GLY A 1 86 ? -10.984 -10.906 -13.883 1 74.5 86 GLY A O 1
ATOM 711 N N . HIS A 1 87 ? -12.195 -12.625 -12.75 1 83.62 87 HIS A N 1
ATOM 712 C CA . HIS A 1 87 ? -13.305 -11.75 -12.367 1 83.62 87 HIS A CA 1
ATOM 713 C C . HIS A 1 87 ? -12.914 -10.852 -11.195 1 83.62 87 HIS A C 1
ATOM 715 O O . HIS A 1 87 ? -11.945 -11.133 -10.484 1 83.62 87 HIS A O 1
ATOM 721 N N . HIS A 1 88 ? -13.492 -9.742 -11.164 1 89.75 88 HIS A N 1
ATOM 722 C CA . HIS A 1 88 ? -13.281 -8.789 -10.078 1 89.75 88 HIS A CA 1
ATOM 723 C C . HIS A 1 88 ? -13.57 -9.422 -8.727 1 89.75 88 HIS A C 1
ATOM 725 O O . HIS A 1 88 ? -14.648 -10 -8.523 1 89.75 88 HIS A O 1
ATOM 731 N N . HIS A 1 89 ? -12.617 -9.383 -7.914 1 92.12 89 HIS A N 1
ATOM 732 C CA . HIS A 1 89 ? -12.766 -9.891 -6.555 1 92.12 89 HIS A CA 1
ATOM 733 C C . HIS A 1 89 ? -11.781 -9.227 -5.605 1 92.12 89 HIS A C 1
ATOM 735 O O . HIS A 1 89 ? -10.93 -8.438 -6.039 1 92.12 89 HIS A O 1
ATOM 741 N N . HIS A 1 90 ? -12.023 -9.469 -4.352 1 92.62 90 HIS A N 1
ATOM 742 C CA . HIS A 1 90 ? -11.164 -8.953 -3.297 1 92.62 90 HIS A CA 1
ATOM 743 C C . HIS A 1 90 ? -10.57 -10.086 -2.463 1 92.62 90 HIS A C 1
ATOM 745 O O . HIS A 1 90 ? -10.852 -11.266 -2.717 1 92.62 90 HIS A O 1
ATOM 751 N N . HIS A 1 91 ? -9.641 -9.641 -1.477 1 93.88 91 HIS A N 1
ATOM 752 C CA . HIS A 1 91 ? -8.93 -10.711 -0.792 1 93.88 91 HIS A CA 1
ATOM 753 C C . HIS A 1 91 ? -8.945 -10.516 0.719 1 93.88 91 HIS A C 1
ATOM 755 O O . HIS A 1 91 ? -8.836 -9.383 1.201 1 93.88 91 HIS A O 1
ATOM 761 N N . PHE A 1 92 ? -9.102 -11.648 1.407 1 94.88 92 PHE A N 1
ATOM 762 C CA . PHE A 1 92 ? -8.562 -11.789 2.758 1 94.88 92 PHE A CA 1
ATOM 763 C C . PHE A 1 92 ? -7.098 -12.195 2.721 1 94.88 92 PHE A C 1
ATOM 765 O O . PHE A 1 92 ? -6.703 -13.047 1.922 1 94.88 92 PHE A O 1
ATOM 772 N N . ILE A 1 93 ? -6.309 -11.578 3.598 1 95.38 93 ILE A N 1
ATOM 773 C CA . ILE A 1 93 ? -4.879 -11.852 3.627 1 95.38 93 ILE A CA 1
ATOM 774 C C . ILE A 1 93 ? -4.453 -12.227 5.047 1 95.38 93 ILE A C 1
ATOM 776 O O . ILE A 1 93 ? -4.648 -11.445 5.984 1 95.38 93 ILE A O 1
ATOM 780 N N . CYS A 1 94 ? -3.873 -13.305 5.203 1 95.62 94 CYS A N 1
ATOM 781 C CA . CYS A 1 94 ? -3.316 -13.703 6.492 1 95.62 94 CYS A CA 1
ATOM 782 C C . CYS A 1 94 ? -2.027 -12.945 6.785 1 95.62 94 CYS A C 1
ATOM 784 O O . CYS A 1 94 ? -1.063 -13.039 6.023 1 95.62 94 CYS A O 1
ATOM 786 N N . LYS A 1 95 ? -1.944 -12.359 7.922 1 93 95 LYS A N 1
ATOM 787 C CA . LYS A 1 95 ? -0.805 -11.516 8.273 1 93 95 LYS A CA 1
ATOM 788 C C . LYS A 1 95 ? 0.399 -12.359 8.68 1 93 95 LYS A C 1
ATOM 790 O O . LYS A 1 95 ? 1.534 -11.875 8.664 1 93 95 LYS A O 1
ATOM 795 N N . GLN A 1 96 ? 0.153 -13.531 8.953 1 91.75 96 GLN A N 1
ATOM 796 C CA . GLN A 1 96 ? 1.222 -14.383 9.469 1 91.75 96 GLN A CA 1
ATOM 797 C C . GLN A 1 96 ? 1.883 -15.172 8.344 1 91.75 96 GLN A C 1
ATOM 799 O O . GLN A 1 96 ? 3.111 -15.219 8.242 1 91.75 96 GLN A O 1
ATOM 804 N N . CYS A 1 97 ? 1.176 -15.805 7.492 1 91 97 CYS A N 1
ATOM 805 C CA . CYS A 1 97 ? 1.783 -16.688 6.508 1 91 97 CYS A CA 1
ATOM 806 C C . CYS A 1 97 ? 1.627 -16.125 5.098 1 91 97 CYS A C 1
ATOM 808 O O . CYS A 1 97 ? 2.23 -16.641 4.152 1 91 97 CYS A O 1
ATOM 810 N N . GLY A 1 98 ? 0.68 -15.227 4.918 1 92.38 98 GLY A N 1
ATOM 811 C CA . GLY A 1 98 ? 0.57 -14.539 3.641 1 92.38 98 GLY A CA 1
ATOM 812 C C . GLY A 1 98 ? -0.453 -15.164 2.711 1 92.38 98 GLY A C 1
ATOM 813 O O . GLY A 1 98 ? -0.729 -14.633 1.635 1 92.38 98 GLY A O 1
ATOM 814 N N . ILE A 1 99 ? -1.101 -16.203 3.1 1 92.12 99 ILE A N 1
ATOM 815 C CA . ILE A 1 99 ? -2.086 -16.844 2.236 1 92.12 99 ILE A CA 1
ATOM 816 C C . ILE A 1 99 ? -3.27 -15.898 2.018 1 92.12 99 ILE A C 1
ATOM 818 O O . ILE A 1 99 ? -3.559 -15.047 2.863 1 92.12 99 ILE A O 1
ATOM 822 N N . THR A 1 100 ? -3.971 -16.172 0.87 1 93.44 100 THR A N 1
ATOM 823 C CA . THR A 1 100 ? -5.109 -15.32 0.543 1 93.44 100 THR A CA 1
ATOM 824 C C . THR A 1 100 ? -6.367 -16.156 0.338 1 93.44 100 THR A C 1
ATOM 826 O O . THR A 1 100 ? -6.289 -17.312 -0.058 1 93.44 100 THR A O 1
ATOM 829 N N . LYS A 1 101 ? -7.441 -15.602 0.685 1 92.69 101 LYS A N 1
ATOM 830 C CA . LYS A 1 101 ? -8.766 -16.125 0.362 1 92.69 101 LYS A CA 1
ATOM 831 C C . LYS A 1 101 ? -9.578 -15.109 -0.435 1 92.69 101 LYS A C 1
ATOM 833 O O . LYS A 1 101 ? -9.703 -13.945 -0.032 1 92.69 101 LYS A O 1
ATOM 838 N N . GLU A 1 102 ? -10.18 -15.578 -1.514 1 91.31 102 GLU A N 1
ATOM 839 C CA . GLU A 1 102 ? -10.992 -14.688 -2.346 1 91.31 102 GLU A CA 1
ATOM 840 C C . GLU A 1 102 ? -12.297 -14.328 -1.656 1 91.31 102 GLU A C 1
ATOM 842 O O . GLU A 1 102 ? -12.938 -15.18 -1.034 1 91.31 102 GLU A O 1
ATOM 847 N N . ILE A 1 103 ? -12.602 -13.078 -1.776 1 90.12 103 ILE A N 1
ATOM 848 C CA . ILE A 1 103 ? -13.883 -12.547 -1.33 1 90.12 103 ILE A CA 1
ATOM 849 C C . ILE A 1 103 ? -14.641 -11.961 -2.52 1 90.12 103 ILE A C 1
ATOM 851 O O . ILE A 1 103 ? -14.148 -11.055 -3.195 1 90.12 103 ILE A O 1
ATOM 855 N N . ASP A 1 104 ? -15.891 -12.398 -2.666 1 87.69 104 ASP A N 1
ATOM 856 C CA . ASP A 1 104 ? -16.641 -11.992 -3.852 1 87.69 104 ASP A CA 1
ATOM 857 C C . ASP A 1 104 ? -17.438 -10.727 -3.586 1 87.69 104 ASP A C 1
ATOM 859 O O . ASP A 1 104 ? -17.844 -10.031 -4.523 1 87.69 104 ASP A O 1
ATOM 863 N N . THR A 1 105 ? -17.641 -10.438 -2.408 1 86.12 105 THR A N 1
ATOM 864 C CA . THR A 1 105 ? -18.391 -9.234 -2.051 1 86.12 105 THR A CA 1
ATOM 865 C C . THR A 1 105 ? -17.594 -7.98 -2.391 1 86.12 105 THR A C 1
ATOM 867 O O . THR A 1 105 ? -16.438 -7.844 -1.988 1 86.12 105 THR A O 1
ATOM 870 N N . CYS A 1 106 ? -18.219 -7.148 -3.182 1 90 106 CYS A N 1
ATOM 871 C CA . CYS A 1 106 ? -17.609 -5.859 -3.506 1 90 106 CYS A CA 1
ATOM 872 C C . CYS A 1 106 ? -18.297 -4.73 -2.748 1 90 106 CYS A C 1
ATOM 874 O O . CYS A 1 106 ? -19.516 -4.594 -2.807 1 90 106 CYS A O 1
ATOM 876 N N . PRO A 1 107 ? -17.547 -3.926 -2.084 1 88.75 107 PRO A N 1
ATOM 877 C CA . PRO A 1 107 ? -18.109 -2.873 -1.238 1 88.75 107 PRO A CA 1
ATOM 878 C C . PRO A 1 107 ? -18.734 -1.743 -2.047 1 88.75 107 PRO A C 1
ATOM 880 O O . PRO A 1 107 ? -19.484 -0.921 -1.495 1 88.75 107 PRO A O 1
ATOM 883 N N . MET A 1 108 ? -18.469 -1.688 -3.281 1 88.44 108 MET A N 1
ATOM 884 C CA . MET A 1 108 ? -18.891 -0.544 -4.082 1 88.44 108 MET A CA 1
ATOM 885 C C . MET A 1 108 ? -20.406 -0.549 -4.281 1 88.44 108 MET A C 1
ATOM 887 O O . MET A 1 108 ? -21 0.47 -4.652 1 88.44 108 MET A O 1
ATOM 891 N N . ASP A 1 109 ? -21.031 -1.616 -4.051 1 78.75 109 ASP A N 1
ATOM 892 C CA . ASP A 1 109 ? -22.484 -1.694 -4.207 1 78.75 109 ASP A CA 1
ATOM 893 C C . ASP A 1 109 ? -23.188 -0.768 -3.225 1 78.75 109 ASP A C 1
ATOM 895 O O . ASP A 1 109 ? -24.281 -0.281 -3.504 1 78.75 109 ASP A O 1
ATOM 899 N N . ASN A 1 110 ? -22.562 -0.358 -2.172 1 75.81 110 ASN A N 1
ATOM 900 C CA . ASN A 1 110 ? -23.203 0.415 -1.114 1 75.81 110 ASN A CA 1
ATOM 901 C C . ASN A 1 110 ? -22.641 1.832 -1.035 1 75.81 110 ASN A C 1
ATOM 903 O O . ASN A 1 110 ? -23.062 2.625 -0.191 1 75.81 110 ASN A O 1
ATOM 907 N N . VAL A 1 111 ? -21.625 2.201 -1.888 1 77.19 111 VAL A N 1
ATOM 908 C CA . VAL A 1 111 ? -20.906 3.451 -1.686 1 77.19 111 VAL A CA 1
ATOM 909 C C . VAL A 1 111 ? -21.453 4.527 -2.615 1 77.19 111 VAL A C 1
ATOM 911 O O . VAL A 1 111 ? -21.297 5.723 -2.354 1 77.19 111 VAL A O 1
ATOM 914 N N . LYS A 1 112 ? -22.188 4.445 -3.66 1 68.62 112 LYS A N 1
ATOM 915 C CA . LYS A 1 112 ? -22.531 5.398 -4.715 1 68.62 112 LYS A CA 1
ATOM 916 C C . LYS A 1 112 ? -23.203 6.641 -4.137 1 68.62 112 LYS A C 1
ATOM 918 O O . LYS A 1 112 ? -22.891 7.762 -4.535 1 68.62 112 LYS A O 1
ATOM 923 N N . GLY A 1 113 ? -23.891 6.457 -3.15 1 74.81 113 GLY A N 1
ATOM 924 C CA . GLY A 1 113 ? -24.672 7.602 -2.689 1 74.81 113 GLY A CA 1
ATOM 925 C C . GLY A 1 113 ? -23.844 8.586 -1.88 1 74.81 113 GLY A C 1
ATOM 926 O O . GLY A 1 113 ? -24.172 9.773 -1.809 1 74.81 113 GLY A O 1
ATOM 927 N N . GLU A 1 114 ? -22.625 8.352 -1.557 1 81.12 114 GLU A N 1
ATOM 928 C CA . GLU A 1 114 ? -21.828 9.203 -0.678 1 81.12 114 GLU A CA 1
ATOM 929 C C . GLU A 1 114 ? -20.828 10.039 -1.475 1 81.12 114 GLU A C 1
ATOM 931 O O . GLU A 1 114 ? -20.25 10.984 -0.946 1 81.12 114 GLU A O 1
ATOM 936 N N . LEU A 1 115 ? -20.688 9.805 -2.756 1 87.06 115 LEU A N 1
ATOM 937 C CA . LEU A 1 115 ? -19.609 10.414 -3.523 1 87.06 115 LEU A CA 1
ATOM 938 C C . LEU A 1 115 ? -20.156 11.195 -4.711 1 87.06 115 LEU A C 1
ATOM 940 O O . LEU A 1 115 ? -19.547 11.227 -5.781 1 87.06 115 LEU A O 1
ATOM 944 N N . GLY A 1 116 ? -21.266 11.836 -4.41 1 84.12 116 GLY A N 1
ATOM 945 C CA . GLY A 1 116 ? -21.828 12.656 -5.473 1 84.12 116 GLY A CA 1
ATOM 946 C C . GLY A 1 116 ? -20.844 13.664 -6.031 1 84.12 116 GLY A C 1
ATOM 947 O O . GLY A 1 116 ? -20.156 14.359 -5.27 1 84.12 116 GLY A O 1
ATOM 948 N N . GLY A 1 117 ? -20.656 13.797 -7.367 1 90 117 GLY A N 1
ATOM 949 C CA . GLY A 1 117 ? -19.781 14.75 -8.031 1 90 117 GLY A CA 1
ATOM 950 C C . GLY A 1 117 ? -18.375 14.219 -8.234 1 90 117 GLY A C 1
ATOM 951 O O . GLY A 1 117 ? -17.562 14.852 -8.914 1 90 117 GLY A O 1
ATOM 952 N N . PHE A 1 118 ? -18.078 13.219 -7.559 1 93.19 118 PHE A N 1
ATOM 953 C CA . PHE A 1 118 ? -16.781 12.586 -7.727 1 93.19 118 PHE A CA 1
ATOM 954 C C . PHE A 1 118 ? -16.828 11.5 -8.789 1 93.19 118 PHE A C 1
ATOM 956 O O . PHE A 1 118 ? -17.812 10.766 -8.891 1 93.19 118 PHE A O 1
ATOM 963 N N . GLN A 1 119 ? -15.789 11.453 -9.531 1 94.88 119 GLN A N 1
ATOM 964 C CA . GLN A 1 119 ? -15.672 10.398 -10.539 1 94.88 119 GLN A CA 1
ATOM 965 C C . GLN A 1 119 ? -14.898 9.203 -9.984 1 94.88 119 GLN A C 1
ATOM 967 O O . GLN A 1 119 ? -13.695 9.297 -9.734 1 94.88 119 GLN A O 1
ATOM 972 N N . ILE A 1 120 ? -15.617 8.102 -9.914 1 93.25 120 ILE A N 1
ATOM 973 C CA . ILE A 1 120 ? -14.984 6.895 -9.383 1 93.25 120 ILE A CA 1
ATOM 974 C C . ILE A 1 120 ? -14.266 6.156 -10.508 1 93.25 120 ILE A C 1
ATOM 976 O O . ILE A 1 120 ? -14.852 5.883 -11.562 1 93.25 120 ILE A O 1
ATOM 980 N N . GLU A 1 121 ? -12.969 5.844 -10.305 1 94 121 GLU A N 1
ATOM 981 C CA . GLU A 1 121 ? -12.18 5.18 -11.328 1 94 121 GLU A CA 1
ATOM 982 C C . GLU A 1 121 ? -11.711 3.801 -10.867 1 94 121 GLU A C 1
ATOM 984 O O . GLU A 1 121 ? -11.5 2.904 -11.688 1 94 121 GLU A O 1
ATOM 989 N N . ASP A 1 122 ? -11.461 3.625 -9.641 1 92.5 122 ASP A N 1
ATOM 990 C CA . ASP A 1 122 ? -10.906 2.396 -9.086 1 92.5 122 ASP A CA 1
ATOM 991 C C . ASP A 1 122 ? -11.195 2.287 -7.59 1 92.5 122 ASP A C 1
ATOM 993 O O . ASP A 1 122 ? -11.719 3.225 -6.984 1 92.5 122 ASP A O 1
ATOM 997 N N . HIS A 1 123 ? -10.969 1.047 -7.02 1 92.62 123 HIS A N 1
ATOM 998 C CA . HIS A 1 123 ? -11.094 0.889 -5.574 1 92.62 123 HIS A CA 1
ATOM 999 C C . HIS A 1 123 ? -10.227 -0.263 -5.07 1 92.62 123 HIS A C 1
ATOM 1001 O O . HIS A 1 123 ? -9.797 -1.107 -5.855 1 92.62 123 HIS A O 1
ATOM 1007 N N . LYS A 1 124 ? -9.953 -0.13 -3.754 1 92.25 124 LYS A N 1
ATOM 1008 C CA . LYS A 1 124 ? -9.203 -1.183 -3.078 1 92.25 124 LYS A CA 1
ATOM 1009 C C . LYS A 1 124 ? -9.922 -1.651 -1.817 1 92.25 124 LYS A C 1
ATOM 1011 O O . LYS A 1 124 ? -10.383 -0.832 -1.021 1 92.25 124 LYS A O 1
ATOM 1016 N N . PHE A 1 125 ? -10.078 -2.947 -1.703 1 93.38 125 PHE A N 1
ATOM 1017 C CA . PHE A 1 125 ? -10.68 -3.545 -0.518 1 93.38 125 PHE A CA 1
ATOM 1018 C C . PHE A 1 125 ? -9.961 -4.828 -0.131 1 93.38 125 PHE A C 1
ATOM 1020 O O . PHE A 1 125 ? -9.883 -5.766 -0.926 1 93.38 125 PHE A O 1
ATOM 1027 N N . GLU A 1 126 ? -9.43 -4.812 1.08 1 94.44 126 GLU A N 1
ATOM 1028 C CA . GLU A 1 126 ? -8.711 -5.961 1.619 1 94.44 126 GLU A CA 1
ATOM 1029 C C . GLU A 1 126 ? -9.039 -6.176 3.094 1 94.44 126 GLU A C 1
ATOM 1031 O O . GLU A 1 126 ? -9.18 -5.215 3.852 1 94.44 126 GLU A O 1
ATOM 1036 N N . ILE A 1 127 ? -9.133 -7.43 3.461 1 94.31 127 ILE A N 1
ATOM 1037 C CA . ILE A 1 127 ? -9.32 -7.816 4.855 1 94.31 127 ILE A CA 1
ATOM 1038 C C . ILE A 1 127 ? -8.086 -8.555 5.359 1 94.31 127 ILE A C 1
ATOM 1040 O O . ILE A 1 127 ? -7.527 -9.398 4.652 1 94.31 127 ILE A O 1
ATOM 1044 N N . TYR A 1 128 ? -7.707 -8.18 6.598 1 95.31 128 TYR A N 1
ATOM 1045 C CA . TYR A 1 128 ? -6.5 -8.773 7.168 1 95.31 128 TYR A CA 1
ATOM 1046 C C . TYR A 1 128 ? -6.824 -9.547 8.438 1 95.31 128 TYR A C 1
ATOM 1048 O O . TYR A 1 128 ? -7.672 -9.125 9.234 1 95.31 128 TYR A O 1
ATOM 1056 N N . GLY A 1 129 ? -6.066 -10.617 8.656 1 95.44 129 GLY A N 1
ATOM 1057 C CA . GLY A 1 129 ? -6.223 -11.391 9.875 1 95.44 129 GLY A CA 1
ATOM 1058 C C . GLY A 1 129 ? -5.395 -12.664 9.875 1 95.44 129 GLY A C 1
ATOM 1059 O O . GLY A 1 129 ? -4.266 -12.68 9.383 1 95.44 129 GLY A O 1
ATOM 1060 N N . ARG A 1 130 ? -6.016 -13.695 10.531 1 96.19 130 ARG A N 1
ATOM 1061 C CA . ARG A 1 130 ? -5.312 -14.969 10.633 1 96.19 130 ARG A CA 1
ATOM 1062 C C . ARG A 1 130 ? -6.129 -16.094 10.016 1 96.19 130 ARG A C 1
ATOM 1064 O O . ARG A 1 130 ? -7.344 -16.172 10.219 1 96.19 130 ARG A O 1
ATOM 1071 N N . CYS A 1 131 ? -5.43 -16.844 9.266 1 95.19 131 CYS A N 1
ATOM 1072 C CA . CYS A 1 131 ? -6.102 -18 8.695 1 95.19 131 CYS A CA 1
ATOM 1073 C C . CYS A 1 131 ? -6.234 -19.125 9.727 1 95.19 131 CYS A C 1
ATOM 1075 O O . CYS A 1 131 ? -5.594 -19.078 10.781 1 95.19 131 CYS A O 1
ATOM 1077 N N . PRO A 1 132 ? -7.031 -20.172 9.414 1 94.5 132 PRO A N 1
ATOM 1078 C CA . PRO A 1 132 ? -7.258 -21.25 10.391 1 94.5 132 PRO A CA 1
ATOM 1079 C C . PRO A 1 132 ? -5.965 -21.922 10.82 1 94.5 132 PRO A C 1
ATOM 1081 O O . PRO A 1 132 ? -5.777 -22.219 12.008 1 94.5 132 PRO A O 1
ATOM 1084 N N . SER A 1 133 ? -5.098 -22.156 9.93 1 93.88 133 SER A N 1
ATOM 1085 C CA . SER A 1 133 ? -3.848 -22.844 10.234 1 93.88 133 SER A CA 1
ATOM 1086 C C . SER A 1 133 ? -2.969 -22.016 11.164 1 93.88 133 SER A C 1
ATOM 1088 O O . SER A 1 133 ? -2.328 -22.562 12.07 1 93.88 133 SER A O 1
ATOM 1090 N N . CYS A 1 134 ? -2.975 -20.703 10.969 1 94.69 134 CYS A N 1
ATOM 1091 C CA . CYS A 1 134 ? -2.109 -19.828 11.758 1 94.69 134 CYS A CA 1
ATOM 1092 C C . CYS A 1 134 ? -2.732 -19.516 13.117 1 94.69 134 CYS A C 1
ATOM 1094 O O . CYS A 1 134 ? -2.037 -19.109 14.039 1 94.69 134 CYS A O 1
ATOM 1096 N N . GLN A 1 135 ? -4.031 -19.641 13.203 1 92.44 135 GLN A N 1
ATOM 1097 C CA . GLN A 1 135 ? -4.684 -19.469 14.5 1 92.44 135 GLN A CA 1
ATOM 1098 C C . GLN A 1 135 ? -4.309 -20.594 15.461 1 92.44 135 GLN A C 1
ATOM 1100 O O . GLN A 1 135 ? -4.25 -20.391 16.672 1 92.44 135 GLN A O 1
ATOM 1105 N N . ALA A 1 136 ? -4.188 -21.75 14.906 1 89.25 136 ALA A N 1
ATOM 1106 C CA . ALA A 1 136 ? -3.875 -22.938 15.703 1 89.25 136 ALA A CA 1
ATOM 1107 C C . ALA A 1 136 ? -2.416 -22.922 16.141 1 89.25 136 ALA A C 1
ATOM 1109 O O . ALA A 1 136 ? -2.051 -23.594 17.109 1 89.25 136 ALA A O 1
ATOM 1110 N N . SER A 1 137 ? -1.556 -22.141 15.586 1 75.12 137 SER A N 1
ATOM 1111 C CA . SER A 1 137 ? -0.134 -22.156 15.914 1 75.12 137 SER A CA 1
ATOM 1112 C C . SER A 1 137 ? 0.202 -21.094 16.953 1 75.12 137 SER A C 1
ATOM 1114 O O . SER A 1 137 ? -0.36 -19.984 16.938 1 75.12 137 SER A O 1
ATOM 1116 N N . MET B 1 1 ? -4.594 13.141 14.039 1 83.06 1 MET B N 1
ATOM 1117 C CA . MET B 1 1 ? -3.393 13.273 14.859 1 83.06 1 MET B CA 1
ATOM 1118 C C . MET B 1 1 ? -2.885 14.711 14.852 1 83.06 1 MET B C 1
ATOM 1120 O O . MET B 1 1 ? -2.865 15.359 13.805 1 83.06 1 MET B O 1
ATOM 1124 N N . ASN B 1 2 ? -2.631 15.242 16.016 1 83.69 2 ASN B N 1
ATOM 1125 C CA . ASN B 1 2 ? -2.049 16.578 16.031 1 83.69 2 ASN B CA 1
ATOM 1126 C C . ASN B 1 2 ? -0.57 16.547 16.406 1 83.69 2 ASN B C 1
ATOM 1128 O O . ASN B 1 2 ? -0.032 15.477 16.719 1 83.69 2 ASN B O 1
ATOM 1132 N N . MET B 1 3 ? 0.085 17.688 16.281 1 86 3 MET B N 1
ATOM 1133 C CA . MET B 1 3 ? 1.528 17.812 16.469 1 86 3 MET B CA 1
ATOM 1134 C C . MET B 1 3 ? 1.932 17.297 17.844 1 86 3 MET B C 1
ATOM 1136 O O . MET B 1 3 ? 2.93 16.578 17.984 1 86 3 MET B O 1
ATOM 1140 N N . GLU B 1 4 ? 1.21 17.656 18.844 1 88.12 4 GLU B N 1
ATOM 1141 C CA . GLU B 1 4 ? 1.523 17.234 20.203 1 88.12 4 GLU B CA 1
ATOM 1142 C C . GLU B 1 4 ? 1.462 15.719 20.344 1 88.12 4 GLU B C 1
ATOM 1144 O O . GLU B 1 4 ? 2.32 15.117 21 1 88.12 4 GLU B O 1
ATOM 1149 N N . GLU B 1 5 ? 0.474 15.211 19.828 1 91.38 5 GLU B N 1
ATOM 1150 C CA . GLU B 1 5 ? 0.331 13.766 19.844 1 91.38 5 GLU B CA 1
ATOM 1151 C C . GLU B 1 5 ? 1.488 13.086 19.125 1 91.38 5 GLU B C 1
ATOM 1153 O O . GLU B 1 5 ? 2.018 12.07 19.594 1 91.38 5 GLU B O 1
ATOM 1158 N N . ALA B 1 6 ? 1.813 13.578 17.953 1 92.62 6 ALA B N 1
ATOM 1159 C CA . ALA B 1 6 ? 2.922 13.039 17.172 1 92.62 6 ALA B CA 1
ATOM 1160 C C . ALA B 1 6 ? 4.227 13.078 17.953 1 92.62 6 ALA B C 1
ATOM 1162 O O . ALA B 1 6 ? 4.973 12.102 17.984 1 92.62 6 ALA B O 1
ATOM 1163 N N . LEU B 1 7 ? 4.43 14.148 18.625 1 90.19 7 LEU B N 1
ATOM 1164 C CA . LEU B 1 7 ? 5.621 14.297 19.453 1 90.19 7 LEU B CA 1
ATOM 1165 C C . LEU B 1 7 ? 5.625 13.281 20.594 1 90.19 7 LEU B C 1
ATOM 1167 O O . LEU B 1 7 ? 6.668 12.711 20.922 1 90.19 7 LEU B O 1
ATOM 1171 N N . GLY B 1 8 ? 4.516 13.18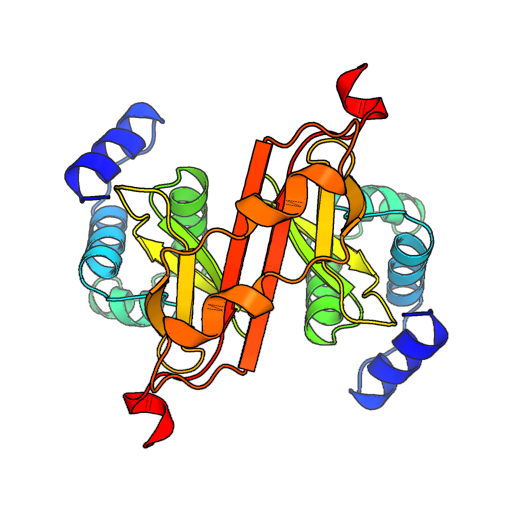 21.203 1 92.81 8 GLY B N 1
ATOM 1172 C CA . GLY B 1 8 ? 4.383 12.203 22.266 1 92.81 8 GLY B CA 1
ATOM 1173 C C . GLY B 1 8 ? 4.715 10.789 21.812 1 92.81 8 GLY B C 1
ATOM 1174 O O . GLY B 1 8 ? 5.406 10.055 22.531 1 92.81 8 GLY B O 1
ATOM 1175 N N . ILE B 1 9 ? 4.266 10.453 20.672 1 93.69 9 ILE B N 1
ATOM 1176 C CA . ILE B 1 9 ? 4.523 9.125 20.125 1 93.69 9 ILE B CA 1
ATOM 1177 C C . ILE B 1 9 ? 6.02 8.953 19.875 1 93.69 9 ILE B C 1
ATOM 1179 O O . ILE B 1 9 ? 6.602 7.926 20.234 1 93.69 9 ILE B O 1
ATOM 1183 N N . LEU B 1 10 ? 6.641 9.938 19.234 1 94.94 10 LEU B N 1
ATOM 1184 C CA . LEU B 1 10 ? 8.07 9.875 18.969 1 94.94 10 LEU B CA 1
ATOM 1185 C C . LEU B 1 10 ? 8.867 9.688 20.25 1 94.94 10 LEU B C 1
ATOM 1187 O O . LEU B 1 10 ? 9.742 8.82 20.328 1 94.94 10 LEU B O 1
ATOM 1191 N N . LYS B 1 11 ? 8.508 10.414 21.203 1 94.12 11 LYS B N 1
ATOM 1192 C CA . LYS B 1 11 ? 9.188 10.336 22.5 1 94.12 11 LYS B CA 1
ATOM 1193 C C . LYS B 1 11 ? 9 8.969 23.141 1 94.12 11 LYS B C 1
ATOM 1195 O O . LYS B 1 11 ? 9.969 8.352 23.594 1 94.12 11 LYS B O 1
ATOM 1200 N N . GLN B 1 12 ? 7.844 8.508 23.188 1 95.69 12 GLN B N 1
ATOM 1201 C CA . GLN B 1 12 ? 7.504 7.227 23.797 1 95.69 12 GLN B CA 1
ATOM 1202 C C . GLN B 1 12 ? 8.25 6.082 23.109 1 95.69 12 GLN B C 1
ATOM 1204 O O . GLN B 1 12 ? 8.617 5.102 23.766 1 95.69 12 GLN B O 1
ATOM 1209 N N . LYS B 1 13 ? 8.461 6.234 21.859 1 95.31 13 LYS B N 1
ATOM 1210 C CA . LYS B 1 13 ? 9.086 5.16 21.094 1 95.31 13 LYS B CA 1
ATOM 1211 C C . LYS B 1 13 ? 10.602 5.348 21.031 1 95.31 13 LYS B C 1
ATOM 1213 O O . LYS B 1 13 ? 11.297 4.582 20.359 1 95.31 13 LYS B O 1
ATOM 1218 N N . GLY B 1 14 ? 11.133 6.391 21.609 1 95.25 14 GLY B N 1
ATOM 1219 C CA . GLY B 1 14 ? 12.562 6.574 21.766 1 95.25 14 GLY B CA 1
ATOM 1220 C C . GLY B 1 14 ? 13.203 7.344 20.625 1 95.25 14 GLY B C 1
ATOM 1221 O O . GLY B 1 14 ? 14.414 7.273 20.422 1 95.25 14 GLY B O 1
ATOM 1222 N N . TYR B 1 15 ? 12.445 7.945 19.875 1 94.62 15 TYR B N 1
ATOM 1223 C CA . TYR B 1 15 ? 12.977 8.727 18.766 1 94.62 15 TYR B CA 1
ATOM 1224 C C . TYR B 1 15 ? 13.117 10.195 19.156 1 94.62 15 TYR B C 1
ATOM 1226 O O . TYR B 1 15 ? 12.352 10.703 19.969 1 94.62 15 TYR B O 1
ATOM 1234 N N . LYS B 1 16 ? 14.094 10.836 18.531 1 92.31 16 LYS B N 1
ATOM 1235 C CA . LYS B 1 16 ? 14.32 12.25 18.781 1 92.31 16 LYS B CA 1
ATOM 1236 C C . LYS B 1 16 ? 13.344 13.117 17.984 1 92.31 16 LYS B C 1
ATOM 1238 O O . LYS B 1 16 ? 13.047 12.82 16.828 1 92.31 16 LYS B O 1
ATOM 1243 N N . TYR B 1 17 ? 12.898 14.078 18.719 1 90.19 17 TYR B N 1
ATOM 1244 C CA . TYR B 1 17 ? 12.156 15.125 18.031 1 90.19 17 TYR B CA 1
ATOM 1245 C C . TYR B 1 17 ? 13.102 16.203 17.5 1 90.19 17 TYR B C 1
ATOM 1247 O O . TYR B 1 17 ? 13.758 16.906 18.266 1 90.19 17 TYR B O 1
ATOM 1255 N N . THR B 1 18 ? 13.336 16.312 16.188 1 94 18 THR B N 1
ATOM 1256 C CA . THR B 1 18 ? 14.227 17.266 15.547 1 94 18 THR B CA 1
ATOM 1257 C C . THR B 1 18 ? 13.438 18.328 14.797 1 94 18 THR B C 1
ATOM 1259 O O . THR B 1 18 ? 12.242 18.156 14.555 1 94 18 THR B O 1
ATOM 1262 N N . LYS B 1 19 ? 14.117 19.375 14.469 1 94.88 19 LYS B N 1
ATOM 1263 C CA . LYS B 1 19 ? 13.484 20.438 13.68 1 94.88 19 LYS B CA 1
ATOM 1264 C C . LYS B 1 19 ? 13 19.891 12.336 1 94.88 19 LYS B C 1
ATOM 1266 O O . LYS B 1 19 ? 11.914 20.266 11.875 1 94.88 19 LYS B O 1
ATOM 1271 N N . LYS B 1 20 ? 13.766 19.078 11.758 1 95.5 20 LYS B N 1
ATOM 1272 C CA . LYS B 1 20 ? 13.406 18.484 10.477 1 95.5 20 LYS B CA 1
ATOM 1273 C C . LYS B 1 20 ? 12.109 17.672 10.602 1 95.5 20 LYS B C 1
ATOM 1275 O O . LYS B 1 20 ? 11.203 17.828 9.781 1 95.5 20 LYS B O 1
ATOM 1280 N N . ARG B 1 21 ? 12.039 16.828 11.602 1 95.62 21 ARG B N 1
ATOM 1281 C CA . ARG B 1 21 ? 10.844 16.031 11.828 1 95.62 21 ARG B CA 1
ATOM 1282 C C . ARG B 1 21 ? 9.641 16.906 12.156 1 95.62 21 ARG B C 1
ATOM 1284 O O . ARG B 1 21 ? 8.523 16.641 11.711 1 95.62 21 ARG B O 1
ATOM 1291 N N . LYS B 1 22 ? 9.898 17.953 12.906 1 95.31 22 LYS B N 1
ATOM 1292 C CA . LYS B 1 22 ? 8.836 18.922 13.188 1 95.31 22 LYS B CA 1
ATOM 1293 C C . LYS B 1 22 ? 8.297 19.547 11.906 1 95.31 22 LYS B C 1
ATOM 1295 O O . LYS B 1 22 ? 7.086 19.656 11.719 1 95.31 22 LYS B O 1
ATOM 1300 N N . ASP B 1 23 ? 9.18 19.938 11.039 1 96 23 ASP B N 1
ATOM 1301 C CA . ASP B 1 23 ? 8.789 20.578 9.789 1 96 23 ASP B CA 1
ATOM 1302 C C . ASP B 1 23 ? 8.031 19.609 8.883 1 96 23 ASP B C 1
ATOM 1304 O O . ASP B 1 23 ? 7.074 20 8.211 1 96 23 ASP B O 1
ATOM 1308 N N . ILE B 1 24 ? 8.438 18.422 8.883 1 96 24 ILE B N 1
ATOM 1309 C CA . ILE B 1 24 ? 7.75 17.391 8.102 1 96 24 ILE B CA 1
ATOM 1310 C C . ILE B 1 24 ? 6.32 17.234 8.617 1 96 24 ILE B C 1
ATOM 1312 O O . ILE B 1 24 ? 5.367 17.234 7.836 1 96 24 ILE B O 1
ATOM 1316 N N . LEU B 1 25 ? 6.203 17.141 9.922 1 94.62 25 LEU B N 1
ATOM 1317 C CA . LEU B 1 25 ? 4.887 16.969 10.523 1 94.62 25 LEU B CA 1
ATOM 1318 C C . LEU B 1 25 ? 4.008 18.188 10.281 1 94.62 25 LEU B C 1
ATOM 1320 O O . LEU B 1 25 ? 2.805 18.047 10.039 1 94.62 25 LEU B O 1
ATOM 1324 N N . SER B 1 26 ? 4.602 19.312 10.297 1 93.81 26 SER B N 1
ATOM 1325 C CA . SER B 1 26 ? 3.861 20.547 10.031 1 93.81 26 SER B CA 1
ATOM 1326 C C . SER B 1 26 ? 3.328 20.578 8.609 1 93.81 26 SER B C 1
ATOM 1328 O O . SER B 1 26 ? 2.213 21.047 8.367 1 93.81 26 SER B O 1
ATOM 1330 N N . TYR B 1 27 ? 4.125 20.141 7.676 1 95.12 27 TYR B N 1
ATOM 1331 C CA . TYR B 1 27 ? 3.713 20.047 6.281 1 95.12 27 TYR B CA 1
ATOM 1332 C C . TYR B 1 27 ? 2.443 19.219 6.137 1 95.12 27 TYR B C 1
ATOM 1334 O O . TYR B 1 27 ? 1.469 19.656 5.523 1 95.12 27 TYR B O 1
ATOM 1342 N N . PHE B 1 28 ? 2.4 18.062 6.781 1 93.56 28 PHE B N 1
ATOM 1343 C CA . PHE B 1 28 ? 1.27 17.156 6.641 1 93.56 28 PHE B CA 1
ATOM 1344 C C . PHE B 1 28 ? 0.081 17.641 7.461 1 93.56 28 PHE B C 1
ATOM 1346 O O . PHE B 1 28 ? -1.068 17.328 7.145 1 93.56 28 PHE B O 1
ATOM 1353 N N . ASP B 1 29 ? 0.339 18.375 8.508 1 88.69 29 ASP B N 1
ATOM 1354 C CA . ASP B 1 29 ? -0.735 18.953 9.305 1 88.69 29 ASP B CA 1
ATOM 1355 C C . ASP B 1 29 ? -1.483 20.031 8.531 1 88.69 29 ASP B C 1
ATOM 1357 O O . ASP B 1 29 ? -2.684 20.234 8.734 1 88.69 29 ASP B O 1
ATOM 1361 N N . GLN B 1 30 ? -0.785 20.656 7.621 1 87 30 GLN B N 1
ATOM 1362 C CA . GLN B 1 30 ? -1.362 21.766 6.883 1 87 30 GLN B CA 1
ATOM 1363 C C . GLN B 1 30 ? -1.96 21.297 5.555 1 87 30 GLN B C 1
ATOM 1365 O O . GLN B 1 30 ? -2.875 21.938 5.023 1 87 30 GLN B O 1
ATOM 1370 N N . GLU B 1 31 ? -1.408 20.312 5.066 1 82.94 31 GLU B N 1
ATOM 1371 C CA . GLU B 1 31 ? -1.855 19.828 3.764 1 82.94 31 GLU B CA 1
ATOM 1372 C C . GLU B 1 31 ? -3.086 18.938 3.9 1 82.94 31 GLU B C 1
ATOM 1374 O O . GLU B 1 31 ? -3.191 18.156 4.852 1 82.94 31 GLU B O 1
ATOM 1379 N N . ASP B 1 32 ? -4.035 19.203 2.961 1 83.5 32 ASP B N 1
ATOM 1380 C CA . ASP B 1 32 ? -5.227 18.359 2.934 1 83.5 32 ASP B CA 1
ATOM 1381 C C . ASP B 1 32 ? -5.055 17.203 1.961 1 83.5 32 ASP B C 1
ATOM 1383 O O . ASP B 1 32 ? -4.898 17.406 0.756 1 83.5 32 ASP B O 1
ATOM 1387 N N . GLY B 1 33 ? -4.914 15.977 2.551 1 89.88 33 GLY B N 1
ATOM 1388 C CA . GLY B 1 33 ? -4.891 14.82 1.673 1 89.88 33 GLY B CA 1
ATOM 1389 C C . GLY B 1 33 ? -3.535 14.141 1.609 1 89.88 33 GLY B C 1
ATOM 1390 O O . GLY B 1 33 ? -2.648 14.445 2.41 1 89.88 33 GLY B O 1
ATOM 1391 N N . TYR B 1 34 ? -3.369 13.234 0.659 1 95.31 34 TYR B N 1
ATOM 1392 C CA . TYR B 1 34 ? -2.152 12.453 0.482 1 95.31 34 TYR B CA 1
ATOM 1393 C C . TYR B 1 34 ? -1.136 13.211 -0.365 1 95.31 34 TYR B C 1
ATOM 1395 O O . TYR B 1 34 ? -1.488 13.797 -1.39 1 95.31 34 TYR B O 1
ATOM 1403 N N . ARG B 1 35 ? 0.124 13.188 0.129 1 95.25 35 ARG B N 1
ATOM 1404 C CA . ARG B 1 35 ? 1.227 13.828 -0.578 1 95.25 35 ARG B CA 1
ATOM 1405 C C . ARG B 1 35 ? 2.398 12.867 -0.755 1 95.25 35 ARG B C 1
ATOM 1407 O O . ARG B 1 35 ? 2.611 11.984 0.073 1 95.25 35 ARG B O 1
ATOM 1414 N N . SER B 1 36 ? 3.17 13.109 -1.836 1 94.44 36 SER B N 1
ATOM 1415 C CA . SER B 1 36 ? 4.289 12.227 -2.141 1 94.44 36 SER B CA 1
ATOM 1416 C C . SER B 1 36 ? 5.566 12.695 -1.447 1 94.44 36 SER B C 1
ATOM 1418 O O . SER B 1 36 ? 5.641 13.828 -0.972 1 94.44 36 SER B O 1
ATOM 1420 N N . ALA B 1 37 ? 6.52 11.727 -1.414 1 94.19 37 ALA B N 1
ATOM 1421 C CA . ALA B 1 37 ? 7.84 12.102 -0.914 1 94.19 37 ALA B CA 1
ATOM 1422 C C . ALA B 1 37 ? 8.438 13.242 -1.735 1 94.19 37 ALA B C 1
ATOM 1424 O O . ALA B 1 37 ? 9.102 14.125 -1.19 1 94.19 37 ALA B O 1
ATOM 1425 N N . LYS B 1 38 ? 8.156 13.195 -2.941 1 94.19 38 LYS B N 1
ATOM 1426 C CA . LYS B 1 38 ? 8.656 14.242 -3.826 1 94.19 38 LYS B CA 1
ATOM 1427 C C . LYS B 1 38 ? 8.062 15.602 -3.457 1 94.19 38 LYS B C 1
ATOM 1429 O O . LYS B 1 38 ? 8.773 16.609 -3.438 1 94.19 38 LYS B O 1
ATOM 1434 N N . ASP B 1 39 ? 6.797 15.633 -3.256 1 94.62 39 ASP B N 1
ATOM 1435 C CA . ASP B 1 39 ? 6.148 16.875 -2.82 1 94.62 39 ASP B CA 1
ATOM 1436 C C . ASP B 1 39 ? 6.809 17.422 -1.555 1 94.62 39 ASP B C 1
ATOM 1438 O O . ASP B 1 39 ? 7.078 18.609 -1.456 1 94.62 39 ASP B O 1
ATOM 1442 N N . LEU B 1 40 ? 7.008 16.516 -0.614 1 96.5 40 LEU B N 1
ATOM 1443 C CA . LEU B 1 40 ? 7.637 16.922 0.638 1 96.5 40 LEU B CA 1
ATOM 1444 C C . LEU B 1 40 ? 9.047 17.438 0.393 1 96.5 40 LEU B C 1
ATOM 1446 O O . LEU B 1 40 ? 9.461 18.438 0.994 1 96.5 40 LEU B O 1
ATOM 1450 N N . LEU B 1 41 ? 9.781 16.719 -0.475 1 96.88 41 LEU B N 1
ATOM 1451 C CA . LEU B 1 41 ? 11.141 17.141 -0.804 1 96.88 41 LEU B CA 1
ATOM 1452 C C . LEU B 1 41 ? 11.156 18.578 -1.313 1 96.88 41 LEU B C 1
ATOM 1454 O O . LEU B 1 41 ? 11.961 19.391 -0.858 1 96.88 41 LEU B O 1
ATOM 1458 N N . HIS B 1 42 ? 10.289 18.828 -2.174 1 95.94 42 HIS B N 1
ATOM 1459 C CA . HIS B 1 42 ? 10.188 20.172 -2.74 1 95.94 42 HIS B CA 1
ATOM 1460 C C . HIS B 1 42 ? 9.875 21.203 -1.661 1 95.94 42 HIS B C 1
ATOM 1462 O O . HIS B 1 42 ? 10.406 22.312 -1.684 1 95.94 42 HIS B O 1
ATOM 1468 N N . PHE B 1 43 ? 9.039 20.859 -0.816 1 96.06 43 PHE B N 1
ATOM 1469 C CA . PHE B 1 43 ? 8.648 21.75 0.271 1 96.06 43 PHE B CA 1
ATOM 1470 C C . PHE B 1 43 ? 9.82 22 1.214 1 96.06 43 PHE B C 1
ATOM 1472 O O . PHE B 1 43 ? 10.016 23.125 1.688 1 96.06 43 PHE B O 1
ATOM 1479 N N . MET B 1 44 ? 10.625 20.969 1.521 1 97.25 44 MET B N 1
ATOM 1480 C CA . MET B 1 44 ? 11.68 21.016 2.533 1 97.25 44 MET B CA 1
ATOM 1481 C C . MET B 1 44 ? 12.93 21.688 1.974 1 97.25 44 MET B C 1
ATOM 1483 O O . MET B 1 44 ? 13.711 22.281 2.723 1 97.25 44 MET B O 1
ATOM 1487 N N . GLU B 1 45 ? 13.125 21.594 0.762 1 96.88 45 GLU B N 1
ATOM 1488 C CA . GLU B 1 45 ? 14.375 21.953 0.104 1 96.88 45 GLU B CA 1
ATOM 1489 C C . GLU B 1 45 ? 14.773 23.391 0.427 1 96.88 45 GLU B C 1
ATOM 1491 O O . GLU B 1 45 ? 15.945 23.672 0.71 1 96.88 45 GLU B O 1
ATOM 1496 N N . PRO B 1 46 ? 13.891 24.344 0.372 1 96.44 46 PRO B N 1
ATOM 1497 C CA . PRO B 1 46 ? 14.289 25.719 0.666 1 96.44 46 PRO B CA 1
ATOM 1498 C C . PRO B 1 46 ? 14.891 25.875 2.061 1 96.44 46 PRO B C 1
ATOM 1500 O O . PRO B 1 46 ? 15.859 26.609 2.238 1 96.44 46 PRO B O 1
ATOM 1503 N N . ALA B 1 47 ? 14.438 25.25 3.043 1 96.25 47 ALA B N 1
ATOM 1504 C CA . ALA B 1 47 ? 14.906 25.375 4.422 1 96.25 47 ALA B CA 1
ATOM 1505 C C . ALA B 1 47 ? 16.094 24.453 4.676 1 96.25 47 ALA B C 1
ATOM 1507 O O . ALA B 1 47 ? 16.906 24.703 5.57 1 96.25 47 ALA B O 1
ATOM 1508 N N . TYR B 1 48 ? 16.219 23.391 3.871 1 97.5 48 TYR B N 1
ATOM 1509 C CA . TYR B 1 48 ? 17.297 22.406 4.02 1 97.5 48 TYR B CA 1
ATOM 1510 C C . TYR B 1 48 ? 17.953 22.109 2.678 1 97.5 48 TYR B C 1
ATOM 1512 O O . TYR B 1 48 ? 17.797 21.016 2.133 1 97.5 48 TYR B O 1
ATOM 1520 N N . PRO B 1 49 ? 18.75 23.047 2.299 1 96.19 49 PRO B N 1
ATOM 1521 C CA . PRO B 1 49 ? 19.391 22.844 1.003 1 96.19 49 PRO B CA 1
ATOM 1522 C C . PRO B 1 49 ? 20.203 21.547 0.946 1 96.19 49 PRO B C 1
ATOM 1524 O O . PRO B 1 49 ? 21.031 21.297 1.828 1 96.19 49 PRO B O 1
ATOM 1527 N N . GLY B 1 50 ? 19.922 20.703 -0.032 1 94.81 50 GLY B N 1
ATOM 1528 C CA . GLY B 1 50 ? 20.672 19.469 -0.246 1 94.81 50 GLY B CA 1
ATOM 1529 C C . GLY B 1 50 ? 20.109 18.281 0.515 1 94.81 50 GLY B C 1
ATOM 1530 O O . GLY B 1 50 ? 20.734 17.219 0.56 1 94.81 50 GLY B O 1
ATOM 1531 N N . ILE B 1 51 ? 18.984 18.547 1.117 1 96.12 51 ILE B N 1
ATOM 1532 C CA . ILE B 1 51 ? 18.359 17.422 1.811 1 96.12 51 ILE B CA 1
ATOM 1533 C C . ILE B 1 51 ? 18.188 16.25 0.845 1 96.12 51 ILE B C 1
ATOM 1535 O O . ILE B 1 51 ? 17.781 16.453 -0.305 1 96.12 51 ILE B O 1
ATOM 1539 N N . SER B 1 52 ? 18.547 15.086 1.299 1 94.69 52 SER B N 1
ATOM 1540 C CA . SER B 1 52 ? 18.5 13.914 0.427 1 94.69 52 SER B CA 1
ATOM 1541 C C . SER B 1 52 ? 17.109 13.289 0.402 1 94.69 52 SER B C 1
ATOM 1543 O O . SER B 1 52 ? 16.375 13.375 1.384 1 94.69 52 SER B O 1
ATOM 1545 N N . PHE B 1 53 ? 16.859 12.617 -0.702 1 91.12 53 PHE B N 1
ATOM 1546 C CA . PHE B 1 53 ? 15.617 11.867 -0.814 1 91.12 53 PHE B CA 1
ATOM 1547 C C . PHE B 1 53 ? 15.562 10.758 0.229 1 91.12 53 PHE B C 1
ATOM 1549 O O . PHE B 1 53 ? 14.5 10.461 0.771 1 91.12 53 PHE B O 1
ATOM 1556 N N . ASP B 1 54 ? 16.672 10.18 0.54 1 87.19 54 ASP B N 1
ATOM 1557 C CA . ASP B 1 54 ? 16.766 9.125 1.544 1 87.19 54 ASP B CA 1
ATOM 1558 C C . ASP B 1 54 ? 16.297 9.617 2.91 1 87.19 54 ASP B C 1
ATOM 1560 O O . ASP B 1 54 ? 15.547 8.93 3.604 1 87.19 54 ASP B O 1
ATOM 1564 N N . THR B 1 55 ? 16.75 10.781 3.254 1 93 55 THR B N 1
ATOM 1565 C CA . THR B 1 55 ? 16.359 11.375 4.527 1 93 55 THR B CA 1
ATOM 1566 C C . THR B 1 55 ? 14.844 11.555 4.598 1 93 55 THR B C 1
ATOM 1568 O O . THR B 1 55 ? 14.219 11.203 5.598 1 93 55 THR B O 1
ATOM 1571 N N . ILE B 1 56 ? 14.258 12.039 3.471 1 95.44 56 ILE B N 1
ATOM 1572 C CA . ILE B 1 56 ? 12.82 12.258 3.375 1 95.44 56 ILE B CA 1
ATOM 1573 C C . ILE B 1 56 ? 12.078 10.93 3.512 1 95.44 56 ILE B C 1
ATOM 1575 O O . ILE B 1 56 ? 11.18 10.797 4.344 1 95.44 56 ILE B O 1
ATOM 1579 N N . TYR B 1 57 ? 12.547 10.039 2.779 1 91.56 57 TYR B N 1
ATOM 1580 C CA . TYR B 1 57 ? 11.859 8.758 2.693 1 91.56 57 TYR B CA 1
ATOM 1581 C C . TYR B 1 57 ? 11.945 8 4.012 1 91.56 57 TYR B C 1
ATOM 1583 O O . TYR B 1 57 ? 10.969 7.371 4.438 1 91.56 57 TYR B O 1
ATOM 1591 N N . ARG B 1 58 ? 13.008 8.008 4.645 1 88.38 58 ARG B N 1
ATOM 1592 C CA . ARG B 1 58 ? 13.203 7.328 5.922 1 88.38 58 ARG B CA 1
ATOM 1593 C C . ARG B 1 58 ? 12.281 7.898 6.996 1 88.38 58 ARG B C 1
ATOM 1595 O O . ARG B 1 58 ? 11.719 7.152 7.801 1 88.38 58 ARG B O 1
ATOM 1602 N N . ASN B 1 59 ? 12.242 9.219 7.031 1 95.19 59 ASN B N 1
ATOM 1603 C CA . ASN B 1 59 ? 11.359 9.828 8.016 1 95.19 59 ASN B CA 1
ATOM 1604 C C . ASN B 1 59 ? 9.891 9.508 7.742 1 95.19 59 ASN B C 1
ATOM 1606 O O . ASN B 1 59 ? 9.125 9.219 8.664 1 95.19 59 ASN B O 1
ATOM 1610 N N . LEU B 1 60 ? 9.57 9.578 6.492 1 94.94 60 LEU B N 1
ATOM 1611 C CA . LEU B 1 60 ? 8.195 9.258 6.121 1 94.94 60 LEU B CA 1
ATOM 1612 C C . LEU B 1 60 ? 7.852 7.824 6.516 1 94.94 60 LEU B C 1
ATOM 1614 O O . LEU B 1 60 ? 6.777 7.566 7.055 1 94.94 60 LEU B O 1
ATOM 1618 N N . HIS B 1 61 ? 8.742 6.945 6.293 1 89.88 61 HIS B N 1
ATOM 1619 C CA . HIS B 1 61 ? 8.516 5.547 6.641 1 89.88 61 HIS B CA 1
ATOM 1620 C C . HIS B 1 61 ? 8.422 5.363 8.156 1 89.88 61 HIS B C 1
ATOM 1622 O O . HIS B 1 61 ? 7.566 4.617 8.641 1 89.88 61 HIS B O 1
ATOM 1628 N N . LEU B 1 62 ? 9.305 6 8.859 1 91.81 62 LEU B N 1
ATOM 1629 C CA . LEU B 1 62 ? 9.25 5.949 10.32 1 91.81 62 LEU B CA 1
ATOM 1630 C C . LEU B 1 62 ? 7.898 6.426 10.836 1 91.81 62 LEU B C 1
ATOM 1632 O O . LEU B 1 62 ? 7.27 5.75 11.656 1 91.81 62 LEU B O 1
ATOM 1636 N N . PHE B 1 63 ? 7.43 7.578 10.344 1 95.25 63 PHE B N 1
ATOM 1637 C CA . PHE B 1 63 ? 6.164 8.148 10.781 1 95.25 63 PHE B CA 1
ATOM 1638 C C . PHE B 1 63 ? 5.004 7.223 10.422 1 95.25 63 PHE B C 1
ATOM 1640 O O . PHE B 1 63 ? 4.016 7.145 11.164 1 95.25 63 PHE B O 1
ATOM 1647 N N . ASP B 1 64 ? 5.109 6.637 9.328 1 92.38 64 ASP B N 1
ATOM 1648 C CA . ASP B 1 64 ? 4.109 5.664 8.906 1 92.38 64 ASP B CA 1
ATOM 1649 C C . ASP B 1 64 ? 4.086 4.457 9.836 1 92.38 64 ASP B C 1
ATOM 1651 O O . ASP B 1 64 ? 3.016 4.023 10.281 1 92.38 64 ASP B O 1
ATOM 1655 N N . GLU B 1 65 ? 5.211 3.957 10.164 1 88.06 65 GLU B N 1
ATOM 1656 C CA . GLU B 1 65 ? 5.352 2.809 11.055 1 88.06 65 GLU B CA 1
ATOM 1657 C C . GLU B 1 65 ? 4.777 3.107 12.438 1 88.06 65 GLU B C 1
ATOM 1659 O O . GLU B 1 65 ? 4.199 2.227 13.078 1 88.06 65 GLU B O 1
ATOM 1664 N N . LEU B 1 66 ? 4.949 4.305 12.828 1 91.38 66 LEU B N 1
ATOM 1665 C CA . LEU B 1 66 ? 4.508 4.703 14.156 1 91.38 66 LEU B CA 1
ATOM 1666 C C . LEU B 1 66 ? 3.051 5.148 14.141 1 91.38 66 LEU B C 1
ATOM 1668 O O . LEU B 1 66 ? 2.52 5.602 15.156 1 91.38 66 LEU B O 1
ATOM 1672 N N . ALA B 1 67 ? 2.441 5.16 13.016 1 90.94 67 ALA B N 1
ATOM 1673 C CA . ALA B 1 67 ? 1.034 5.488 12.805 1 90.94 67 ALA B CA 1
ATOM 1674 C C . ALA B 1 67 ? 0.782 6.977 13.031 1 90.94 67 ALA B C 1
ATOM 1676 O O . ALA B 1 67 ? -0.33 7.379 13.391 1 90.94 67 ALA B O 1
ATOM 1677 N N . ILE B 1 68 ? 1.836 7.68 12.945 1 93.62 68 ILE B N 1
ATOM 1678 C CA . ILE B 1 68 ? 1.688 9.133 12.922 1 93.62 68 ILE B CA 1
ATOM 1679 C C . ILE B 1 68 ? 1.154 9.57 11.562 1 93.62 68 ILE B C 1
ATOM 1681 O O . ILE B 1 68 ? 0.279 10.438 11.484 1 93.62 68 ILE B O 1
ATOM 1685 N N . LEU B 1 69 ? 1.714 9 10.539 1 93.75 69 LEU B N 1
ATOM 1686 C CA . LEU B 1 69 ? 1.198 9.133 9.18 1 93.75 69 LEU B CA 1
ATOM 1687 C C . LEU B 1 69 ? 0.571 7.824 8.711 1 93.75 69 LEU B C 1
ATOM 1689 O O . LEU B 1 69 ? 0.831 6.762 9.281 1 93.75 69 LEU B O 1
ATOM 1693 N N . GLU B 1 70 ? -0.368 7.969 7.754 1 91.75 70 GLU B N 1
ATOM 1694 C CA . GLU B 1 70 ? -0.851 6.824 6.984 1 91.75 70 GLU B CA 1
ATOM 1695 C C . GLU B 1 70 ? -0.505 6.969 5.504 1 91.75 70 GLU B C 1
ATOM 1697 O O . GLU B 1 70 ? -0.256 8.078 5.023 1 91.75 70 GLU B O 1
ATOM 1702 N N . SER B 1 71 ? -0.417 5.82 4.855 1 91.62 71 SER B N 1
ATOM 1703 C CA . SER B 1 71 ? 0.031 5.887 3.469 1 91.62 71 SER B CA 1
ATOM 1704 C C . SER B 1 71 ? -0.875 5.07 2.555 1 91.62 71 SER B C 1
ATOM 1706 O O . SER B 1 71 ? -1.633 4.219 3.025 1 91.62 71 SER B O 1
ATOM 1708 N N . THR B 1 72 ? -0.861 5.441 1.351 1 88.94 72 THR B N 1
ATOM 1709 C CA . THR B 1 72 ? -1.505 4.711 0.264 1 88.94 72 THR B CA 1
ATOM 1710 C C . THR B 1 72 ? -0.626 4.715 -0.983 1 88.94 72 THR B C 1
ATOM 1712 O O . THR B 1 72 ? 0.421 5.363 -1.011 1 88.94 72 THR B O 1
ATOM 1715 N N . GLU B 1 73 ? -0.994 3.871 -1.858 1 83.75 73 GLU B N 1
ATOM 1716 C CA . GLU B 1 73 ? -0.243 3.828 -3.109 1 83.75 73 GLU B CA 1
ATOM 1717 C C . GLU B 1 73 ? -1.057 4.406 -4.262 1 83.75 73 GLU B C 1
ATOM 1719 O O . GLU B 1 73 ? -2.188 3.98 -4.508 1 83.75 73 GLU B O 1
ATOM 1724 N N . LEU B 1 74 ? -0.488 5.402 -4.875 1 83.38 74 LEU B N 1
ATOM 1725 C CA . LEU B 1 74 ? -1.087 6.016 -6.055 1 83.38 74 LEU B CA 1
ATOM 1726 C C . LEU B 1 74 ? -0.127 5.961 -7.238 1 83.38 74 LEU B C 1
ATOM 1728 O O . LEU B 1 74 ? 0.984 6.492 -7.168 1 83.38 74 LEU B O 1
ATOM 1732 N N . GLU B 1 75 ? -0.544 5.305 -8.258 1 76.25 75 GLU B N 1
ATOM 1733 C CA . GLU B 1 75 ? 0.249 5.203 -9.484 1 76.25 75 GLU B CA 1
ATOM 1734 C C . GLU B 1 75 ? 1.658 4.699 -9.188 1 76.25 75 GLU B C 1
ATOM 1736 O O . GLU B 1 75 ? 2.643 5.289 -9.641 1 76.25 75 GLU B O 1
ATOM 1741 N N . GLY B 1 76 ? 1.754 3.764 -8.312 1 72.38 76 GLY B N 1
ATOM 1742 C CA . GLY B 1 76 ? 3.018 3.098 -8.031 1 72.38 76 GLY B CA 1
ATOM 1743 C C . GLY B 1 76 ? 3.879 3.852 -7.031 1 72.38 76 GLY B C 1
ATOM 1744 O O . GLY B 1 76 ? 5 3.438 -6.738 1 72.38 76 GLY B O 1
ATOM 1745 N N . GLU B 1 77 ? 3.387 4.891 -6.633 1 82.31 77 GLU B N 1
ATOM 1746 C CA . GLU B 1 77 ? 4.137 5.695 -5.676 1 82.31 77 GLU B CA 1
ATOM 1747 C C . GLU B 1 77 ? 3.402 5.789 -4.34 1 82.31 77 GLU B C 1
ATOM 1749 O O . GLU B 1 77 ? 2.174 5.906 -4.309 1 82.31 77 GLU B O 1
ATOM 1754 N N . LYS B 1 78 ? 4.25 5.75 -3.301 1 88.81 78 LYS B N 1
ATOM 1755 C CA . LYS B 1 78 ? 3.65 5.895 -1.977 1 88.81 78 LYS B CA 1
ATOM 1756 C C . LYS B 1 78 ? 3.312 7.352 -1.683 1 88.81 78 LYS B C 1
ATOM 1758 O O . LYS B 1 78 ? 4.105 8.25 -1.978 1 88.81 78 LYS B O 1
ATOM 1763 N N . HIS B 1 79 ? 2.129 7.578 -1.187 1 93.75 79 HIS B N 1
ATOM 1764 C CA . HIS B 1 79 ? 1.67 8.883 -0.72 1 93.75 79 HIS B CA 1
ATOM 1765 C C . HIS B 1 79 ? 1.271 8.828 0.751 1 93.75 79 HIS B C 1
ATOM 1767 O O . HIS B 1 79 ? 0.859 7.777 1.251 1 93.75 79 HIS B O 1
ATOM 1773 N N . PHE B 1 80 ? 1.421 9.969 1.416 1 95.25 80 PHE B N 1
ATOM 1774 C CA . PHE B 1 80 ? 1.248 9.992 2.863 1 95.25 80 PHE B CA 1
ATOM 1775 C C . PHE B 1 80 ? 0.303 11.109 3.281 1 95.25 80 PHE B C 1
ATOM 1777 O O . PHE B 1 80 ? 0.193 12.125 2.592 1 95.25 80 PHE B O 1
ATOM 1784 N N . ARG B 1 81 ? -0.32 10.906 4.406 1 94.06 81 ARG B N 1
ATOM 1785 C CA . ARG B 1 81 ? -1.109 11.93 5.074 1 94.06 81 ARG B CA 1
ATOM 1786 C C . ARG B 1 81 ? -1.113 11.719 6.586 1 94.06 81 ARG B C 1
ATOM 1788 O O . ARG B 1 81 ? -0.78 10.633 7.066 1 94.06 81 ARG B O 1
ATOM 1795 N N . ILE B 1 82 ? -1.421 12.781 7.238 1 92.81 82 ILE B N 1
ATOM 1796 C CA . ILE B 1 82 ? -1.519 12.672 8.688 1 92.81 82 ILE B CA 1
ATOM 1797 C C . ILE B 1 82 ? -2.639 11.703 9.062 1 92.81 82 ILE B C 1
ATOM 1799 O O . ILE B 1 82 ? -3.715 11.727 8.461 1 92.81 82 ILE B O 1
ATOM 1803 N N . SER B 1 83 ? -2.27 10.859 10.031 1 91.38 83 SER B N 1
ATOM 1804 C CA . SER B 1 83 ? -3.25 9.867 10.445 1 91.38 83 SER B CA 1
ATOM 1805 C C . SER B 1 83 ? -4.477 10.523 11.07 1 91.38 83 SER B C 1
ATOM 1807 O O . SER B 1 83 ? -4.348 11.484 11.828 1 91.38 83 SER B O 1
ATOM 1809 N N . CYS B 1 84 ? -5.602 10.07 10.664 1 82.69 84 CYS B N 1
ATOM 1810 C CA . CYS B 1 84 ? -6.859 10.617 11.164 1 82.69 84 CYS B CA 1
ATOM 1811 C C . CYS B 1 84 ? -7.16 10.086 12.562 1 82.69 84 CYS B C 1
ATOM 1813 O O . CYS B 1 84 ? -6.969 8.898 12.836 1 82.69 84 CYS B O 1
ATOM 1815 N N . VAL B 1 85 ? -7.34 11.172 13.328 1 74.75 85 VAL B N 1
ATOM 1816 C CA . VAL B 1 85 ? -7.754 10.852 14.688 1 74.75 85 VAL B CA 1
ATOM 1817 C C . VAL B 1 85 ? -9.273 10.938 14.797 1 74.75 85 VAL B C 1
ATOM 1819 O O . VAL B 1 85 ? -9.906 11.766 14.141 1 74.75 85 VAL B O 1
ATOM 1822 N N . GLY B 1 86 ? -9.969 9.711 15.141 1 74.81 86 GLY B N 1
ATOM 1823 C CA . GLY B 1 86 ? -11.406 9.781 15.305 1 74.81 86 GLY B CA 1
ATOM 1824 C C . GLY B 1 86 ? -12.094 8.445 15.094 1 74.81 86 GLY B C 1
ATOM 1825 O O . GLY B 1 86 ? -11.539 7.395 15.43 1 74.81 86 GLY B O 1
ATOM 1826 N N . HIS B 1 87 ? -13.336 8.664 14.523 1 84.06 87 HIS B N 1
ATOM 1827 C CA . HIS B 1 87 ? -14.172 7.492 14.289 1 84.06 87 HIS B CA 1
ATOM 1828 C C . HIS B 1 87 ? -13.727 6.73 13.047 1 84.06 87 HIS B C 1
ATOM 1830 O O . HIS B 1 87 ? -13.008 7.273 12.203 1 84.06 87 HIS B O 1
ATOM 1836 N N . HIS B 1 88 ? -13.953 5.496 13.078 1 90 88 HIS B N 1
ATOM 1837 C CA . HIS B 1 88 ? -13.625 4.629 11.953 1 90 88 HIS B CA 1
ATOM 1838 C C . HIS B 1 88 ? -14.297 5.113 10.672 1 90 88 HIS B C 1
ATOM 1840 O O . HIS B 1 88 ? -15.508 5.336 10.648 1 90 88 HIS B O 1
ATOM 1846 N N . HIS B 1 89 ? -13.508 5.352 9.719 1 92.38 89 HIS B N 1
ATOM 1847 C CA . HIS B 1 89 ? -14 5.758 8.414 1 92.38 89 HIS B CA 1
ATOM 1848 C C . HIS B 1 89 ? -13.023 5.387 7.305 1 92.38 89 HIS B C 1
ATOM 1850 O O . HIS B 1 89 ? -11.922 4.895 7.586 1 92.38 89 HIS B O 1
ATOM 1856 N N . HIS B 1 90 ? -13.523 5.512 6.113 1 92.75 90 HIS B N 1
ATOM 1857 C CA . HIS B 1 90 ? -12.719 5.25 4.926 1 92.75 90 HIS B CA 1
ATOM 1858 C C . HIS B 1 90 ? -12.625 6.488 4.035 1 92.75 90 HIS B C 1
ATOM 1860 O O . HIS B 1 90 ? -13.211 7.527 4.352 1 92.75 90 HIS B O 1
ATOM 1866 N N . HIS B 1 91 ? -11.758 6.316 2.91 1 93.94 91 HIS B N 1
ATOM 1867 C CA . HIS B 1 91 ? -11.508 7.535 2.148 1 93.94 91 HIS B CA 1
ATOM 1868 C C . HIS B 1 91 ? -11.695 7.301 0.655 1 93.94 91 HIS B C 1
ATOM 1870 O O . HIS B 1 91 ? -11.336 6.242 0.135 1 93.94 91 HIS B O 1
ATOM 1876 N N . PHE B 1 92 ? -12.297 8.328 0.03 1 94.94 92 PHE B N 1
ATOM 1877 C CA . PHE B 1 92 ? -12.047 8.586 -1.382 1 94.94 92 PHE B CA 1
ATOM 1878 C C . PHE B 1 92 ? -10.781 9.414 -1.561 1 94.94 92 PHE B C 1
ATOM 1880 O O . PHE B 1 92 ? -10.539 10.367 -0.812 1 94.94 92 PHE B O 1
ATOM 1887 N N . ILE B 1 93 ? -9.984 9.039 -2.566 1 95.5 93 ILE B N 1
ATOM 1888 C CA . ILE B 1 93 ? -8.727 9.727 -2.809 1 95.5 93 ILE B CA 1
ATOM 1889 C C . ILE B 1 93 ? -8.656 10.18 -4.266 1 95.5 93 ILE B C 1
ATOM 1891 O O . ILE B 1 93 ? -8.75 9.359 -5.18 1 95.5 93 ILE B O 1
ATOM 1895 N N . CYS B 1 94 ? -8.461 11.391 -4.473 1 95.75 94 CYS B N 1
ATOM 1896 C CA . CYS B 1 94 ? -8.25 11.906 -5.824 1 95.75 94 CYS B CA 1
ATOM 1897 C C . CYS B 1 94 ? -6.855 11.562 -6.328 1 95.75 94 CYS B C 1
ATOM 1899 O O . CYS B 1 94 ? -5.855 11.953 -5.719 1 95.75 94 CYS B O 1
ATOM 1901 N N . LYS B 1 95 ? -6.781 11 -7.484 1 93.25 95 LYS B N 1
ATOM 1902 C CA . LYS B 1 95 ? -5.512 10.531 -8.023 1 93.25 95 LYS B CA 1
ATOM 1903 C C . LYS B 1 95 ? -4.691 11.688 -8.586 1 93.25 95 LYS B C 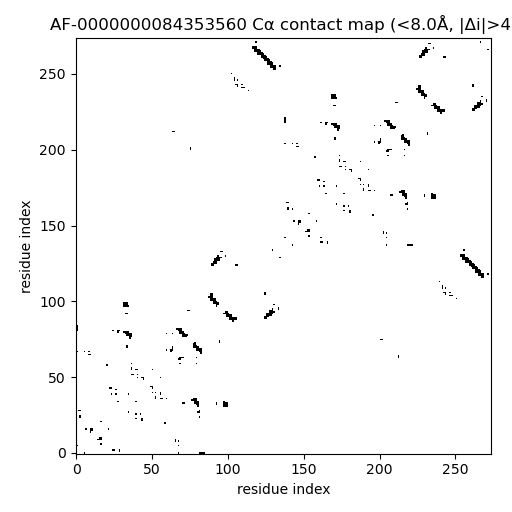1
ATOM 1905 O O . LYS B 1 95 ? -3.477 11.562 -8.766 1 93.25 95 LYS B O 1
ATOM 1910 N N . GLN B 1 96 ? -5.312 12.719 -8.781 1 91.94 96 GLN B N 1
ATOM 1911 C CA . GLN B 1 96 ? -4.637 13.836 -9.43 1 91.94 96 GLN B CA 1
ATOM 1912 C C . GLN B 1 96 ? -4.078 14.812 -8.398 1 91.94 96 GLN B C 1
ATOM 1914 O O . GLN B 1 96 ? -2.92 15.227 -8.492 1 91.94 96 GLN B O 1
ATOM 1919 N N . CYS B 1 97 ? -4.805 15.219 -7.453 1 91.12 97 CYS B N 1
ATOM 1920 C CA . CYS B 1 97 ? -4.348 16.266 -6.551 1 91.12 97 CYS B CA 1
ATOM 1921 C C . CYS B 1 97 ? -4.109 15.719 -5.148 1 91.12 97 CYS B C 1
ATOM 1923 O O . CYS B 1 97 ? -3.553 16.406 -4.293 1 91.12 97 CYS B O 1
ATOM 1925 N N . GLY B 1 98 ? -4.699 14.578 -4.848 1 92.5 98 GLY B N 1
ATOM 1926 C CA . GLY B 1 98 ? -4.398 13.914 -3.588 1 92.5 98 GLY B CA 1
ATOM 1927 C C . GLY B 1 98 ? -5.402 14.227 -2.496 1 92.5 98 GLY B C 1
ATOM 1928 O O . GLY B 1 98 ? -5.336 13.664 -1.401 1 92.5 98 GLY B O 1
ATOM 1929 N N . ILE B 1 99 ? -6.391 15.023 -2.748 1 92.25 99 ILE B N 1
ATOM 1930 C CA . ILE B 1 99 ? -7.379 15.359 -1.726 1 92.25 99 ILE B CA 1
ATOM 1931 C C . ILE B 1 99 ? -8.18 14.117 -1.354 1 92.25 99 ILE B C 1
ATOM 1933 O O . ILE B 1 99 ? -8.32 13.195 -2.164 1 92.25 99 ILE B O 1
ATOM 1937 N N . THR B 1 100 ? -8.734 14.188 -0.108 1 93.62 100 THR B N 1
ATOM 1938 C CA . THR B 1 100 ? -9.508 13.047 0.368 1 93.62 100 THR B CA 1
ATOM 1939 C C . THR B 1 100 ? -10.906 13.469 0.785 1 93.62 100 THR B C 1
ATOM 1941 O O . THR B 1 100 ? -11.125 14.617 1.19 1 93.62 100 THR B O 1
ATOM 1944 N N . LYS B 1 101 ? -11.805 12.609 0.592 1 92.75 101 LYS B N 1
ATOM 1945 C CA . LYS B 1 101 ? -13.164 12.719 1.126 1 92.75 101 LYS B CA 1
ATOM 1946 C C . LYS B 1 101 ? -13.5 11.523 2.016 1 92.75 101 LYS B C 1
ATOM 1948 O O . LYS B 1 101 ? -13.344 10.375 1.606 1 92.75 101 LYS B O 1
ATOM 1953 N N . GLU B 1 102 ? -14.039 11.828 3.176 1 91.38 102 GLU B N 1
ATOM 1954 C CA . GLU B 1 102 ? -14.406 10.766 4.102 1 91.38 102 GLU B CA 1
ATOM 1955 C C . GLU B 1 102 ? -15.641 10.008 3.617 1 91.38 102 GLU B C 1
ATOM 1957 O O . GLU B 1 102 ? -16.594 10.625 3.127 1 91.38 102 GLU B O 1
ATOM 1962 N N . ILE B 1 103 ? -15.539 8.719 3.752 1 90.25 103 ILE B N 1
ATOM 1963 C CA . ILE B 1 103 ? -16.656 7.824 3.496 1 90.25 103 ILE B CA 1
ATOM 1964 C C . ILE B 1 103 ? -17.016 7.066 4.77 1 90.25 103 ILE B C 1
ATOM 1966 O O . ILE B 1 103 ? -16.172 6.371 5.344 1 90.25 103 ILE B O 1
ATOM 1970 N N . ASP B 1 104 ? -18.297 7.113 5.113 1 87.88 104 ASP B N 1
ATOM 1971 C CA . ASP B 1 104 ? -18.703 6.527 6.387 1 87.88 104 ASP B CA 1
ATOM 1972 C C . ASP B 1 104 ? -19.109 5.066 6.215 1 87.88 104 ASP B C 1
ATOM 1974 O O . ASP B 1 104 ? -19.141 4.309 7.188 1 87.88 104 ASP B O 1
ATOM 1978 N N . THR B 1 105 ? -19.375 4.707 5.066 1 86.31 105 THR B N 1
ATOM 1979 C CA . THR B 1 105 ? -19.781 3.328 4.801 1 86.31 105 THR B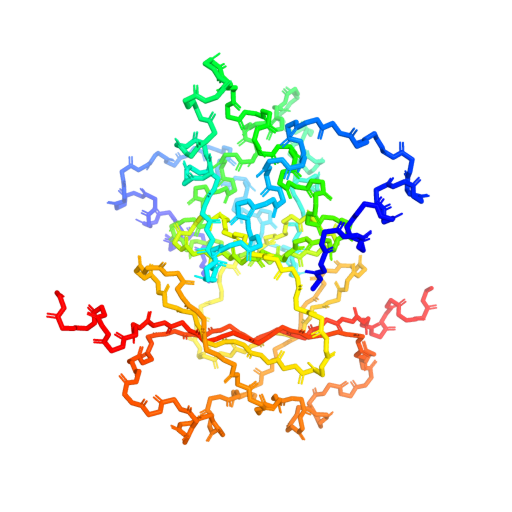 CA 1
ATOM 1980 C C . THR B 1 105 ? -18.594 2.379 4.988 1 86.31 105 THR B C 1
ATOM 1982 O O . THR B 1 105 ? -17.531 2.592 4.418 1 86.31 105 THR B O 1
ATOM 1985 N N . CYS B 1 106 ? -18.812 1.419 5.832 1 90.12 106 CYS B N 1
ATOM 1986 C CA . CYS B 1 106 ? -17.812 0.38 6.031 1 90.12 106 CYS B CA 1
ATOM 1987 C C . CYS B 1 106 ? -18.234 -0.923 5.363 1 90.12 106 CYS B C 1
ATOM 1989 O O . CYS B 1 106 ? -19.344 -1.418 5.602 1 90.12 106 CYS B O 1
ATOM 1991 N N . PRO B 1 107 ? -17.375 -1.481 4.57 1 88.81 107 PRO B N 1
ATOM 1992 C CA . PRO B 1 107 ? -17.719 -2.68 3.803 1 88.81 107 PRO B CA 1
ATOM 1993 C C . PRO B 1 107 ? -17.859 -3.924 4.68 1 88.81 107 PRO B C 1
ATOM 1995 O O . PRO B 1 107 ? -18.391 -4.941 4.234 1 88.81 107 PRO B O 1
ATOM 1998 N N . MET B 1 108 ? -17.391 -3.863 5.848 1 88.62 108 MET B N 1
ATOM 1999 C CA . MET B 1 108 ? -17.328 -5.055 6.688 1 88.62 108 MET B CA 1
ATOM 2000 C C . MET B 1 108 ? -18.734 -5.492 7.117 1 88.62 108 MET B C 1
ATOM 2002 O O . MET B 1 108 ? -18.922 -6.625 7.559 1 88.62 108 MET B O 1
ATOM 2006 N N . ASP B 1 109 ? -19.672 -4.668 7.008 1 79.12 109 ASP B N 1
ATOM 2007 C CA . ASP B 1 109 ? -21.031 -5.02 7.387 1 79.12 109 ASP B CA 1
ATOM 2008 C C . ASP B 1 109 ? -21.578 -6.141 6.508 1 79.12 109 ASP B C 1
ATOM 2010 O O . ASP B 1 109 ? -22.422 -6.922 6.941 1 79.12 109 ASP B O 1
ATOM 2014 N N . ASN B 1 110 ? -21.016 -6.379 5.371 1 75.81 110 ASN B N 1
ATOM 2015 C CA . ASN B 1 110 ? -21.562 -7.336 4.41 1 75.81 110 ASN B CA 1
ATOM 2016 C C . ASN B 1 110 ? -20.609 -8.523 4.215 1 75.81 110 ASN B C 1
ATOM 2018 O O . ASN B 1 110 ? -20.891 -9.414 3.416 1 75.81 110 ASN B O 1
ATOM 2022 N N . VAL B 1 111 ? -19.453 -8.547 4.91 1 77.56 111 VAL B N 1
ATOM 2023 C CA . VAL B 1 111 ? -18.422 -9.531 4.582 1 77.56 111 VAL B CA 1
ATOM 2024 C C . VAL B 1 111 ? -18.5 -10.711 5.555 1 77.56 111 VAL B C 1
ATOM 2026 O O . VAL B 1 111 ? -18.031 -11.812 5.246 1 77.56 111 VAL B O 1
ATOM 2029 N N . LYS B 1 112 ? -19.031 -10.867 6.738 1 67.75 112 LYS B N 1
ATOM 2030 C CA . LYS B 1 112 ? -18.906 -11.844 7.82 1 67.75 112 LYS B CA 1
ATOM 2031 C C . LYS B 1 112 ? -19.25 -13.25 7.332 1 67.75 112 LYS B C 1
ATOM 2033 O O . LYS B 1 112 ? -18.578 -14.211 7.699 1 67.75 112 LYS B O 1
ATOM 2038 N N . GLY B 1 113 ? -20.047 -13.289 6.344 1 74.81 113 GLY B N 1
ATOM 2039 C CA . GLY B 1 113 ? -20.5 -14.609 5.953 1 74.81 113 GLY B CA 1
ATOM 2040 C C . GLY B 1 113 ? -19.547 -15.312 5 1 74.81 113 GLY B C 1
ATOM 2041 O O . GLY B 1 113 ? -19.5 -16.547 4.938 1 74.81 113 GLY B O 1
ATOM 2042 N N . GLU B 1 114 ? -18.547 -14.734 4.516 1 81.06 114 GLU B N 1
ATOM 2043 C CA . GLU B 1 114 ? -17.672 -15.32 3.508 1 81.06 114 GLU B CA 1
ATOM 2044 C C . GLU B 1 114 ? -16.359 -15.789 4.125 1 81.06 114 GLU B C 1
ATOM 2046 O O . GLU B 1 114 ? -15.594 -16.531 3.496 1 81.06 114 GLU B O 1
ATOM 2051 N N . LEU B 1 115 ? -16.094 -15.5 5.391 1 86.94 115 LEU B N 1
ATOM 2052 C CA . LEU B 1 115 ? -14.781 -15.734 5.977 1 86.94 115 LEU B CA 1
ATOM 2053 C C . LEU B 1 115 ? -14.891 -16.625 7.215 1 86.94 115 LEU B C 1
ATOM 2055 O O . LEU B 1 115 ? -14.148 -16.438 8.18 1 86.94 115 LEU B O 1
ATOM 2059 N N . GLY B 1 116 ? -15.789 -17.562 7.09 1 84.06 116 GLY B N 1
ATOM 2060 C CA . GLY B 1 116 ? -15.906 -18.484 8.203 1 84.06 116 GLY B CA 1
ATOM 2061 C C . GLY B 1 116 ? -14.594 -19.141 8.578 1 84.06 116 GLY B C 1
ATOM 2062 O O . GLY B 1 116 ? -13.852 -19.609 7.707 1 84.06 116 GLY B O 1
ATOM 2063 N N . GLY B 1 117 ? -14.188 -19.188 9.875 1 90 117 GLY B N 1
ATOM 2064 C CA . GLY B 1 117 ? -12.969 -19.812 10.367 1 90 117 GLY B CA 1
ATOM 2065 C C . GLY B 1 117 ? -11.773 -18.891 10.367 1 90 117 GLY B C 1
ATOM 2066 O O . GLY B 1 117 ? -10.711 -19.219 10.898 1 90 117 GLY B O 1
ATOM 2067 N N . PHE B 1 118 ? -11.906 -17.859 9.672 1 93.12 118 PHE B N 1
ATOM 2068 C CA . PHE B 1 118 ? -10.844 -16.859 9.656 1 93.12 118 PHE B CA 1
ATOM 2069 C C . PHE B 1 118 ? -11.062 -15.812 10.742 1 93.12 118 PHE B C 1
ATOM 2071 O O . PHE B 1 118 ? -12.195 -15.406 11 1 93.12 118 PHE B O 1
ATOM 2078 N N . GLN B 1 119 ? -9.977 -15.438 11.312 1 94.88 119 GLN B N 1
ATOM 2079 C CA . GLN B 1 119 ? -10.039 -14.367 12.312 1 94.88 119 GLN B CA 1
ATOM 2080 C C . GLN B 1 119 ? -9.75 -13.016 11.672 1 94.88 119 GLN B C 1
ATOM 2082 O O . GLN B 1 119 ? -8.625 -12.75 11.234 1 94.88 119 GLN B O 1
ATOM 2087 N N . ILE B 1 120 ? -10.766 -12.18 11.742 1 93.25 120 ILE B N 1
ATOM 2088 C CA . ILE B 1 120 ? -10.609 -10.852 11.148 1 93.25 120 ILE B CA 1
ATOM 2089 C C . ILE B 1 120 ? -9.977 -9.906 12.172 1 93.25 120 ILE B C 1
ATOM 2091 O O . ILE B 1 120 ? -10.453 -9.797 13.305 1 93.25 120 ILE B O 1
ATOM 2095 N N . GLU B 1 121 ? -8.883 -9.219 11.758 1 94 121 GLU B N 1
ATOM 2096 C CA . GLU B 1 121 ? -8.18 -8.328 12.672 1 94 121 GLU B CA 1
ATOM 2097 C C . GLU B 1 121 ? -8.234 -6.883 12.172 1 94 121 GLU B C 1
ATOM 2099 O O . GLU B 1 121 ? -8.172 -5.945 12.969 1 94 121 GLU B O 1
ATOM 2104 N N . ASP B 1 122 ? -8.234 -6.68 10.945 1 92.62 122 ASP B N 1
ATOM 2105 C CA . ASP B 1 122 ? -8.164 -5.355 10.336 1 92.62 122 ASP B CA 1
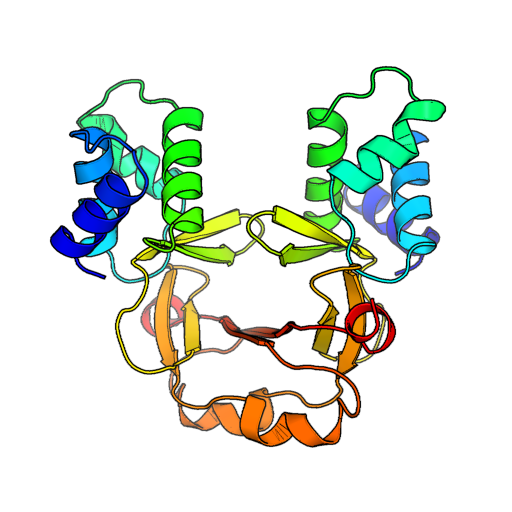ATOM 2106 C C . ASP B 1 122 ? -8.703 -5.371 8.906 1 92.62 122 ASP B C 1
ATOM 2108 O O . ASP B 1 122 ? -9.016 -6.438 8.367 1 92.62 122 ASP B O 1
ATOM 2112 N N . HIS B 1 123 ? -8.945 -4.137 8.336 1 92.69 123 HIS B N 1
ATOM 2113 C CA . HIS B 1 123 ? -9.336 -4.059 6.934 1 92.69 123 HIS B CA 1
ATOM 2114 C C . HIS B 1 123 ? -8.945 -2.711 6.328 1 92.69 123 HIS B C 1
ATOM 2116 O O . HIS B 1 123 ? -8.68 -1.755 7.059 1 92.69 123 HIS B O 1
ATOM 2122 N N . LYS B 1 124 ? -8.852 -2.799 4.984 1 92.31 124 LYS B N 1
ATOM 2123 C CA . LYS B 1 124 ? -8.562 -1.585 4.227 1 92.31 124 LYS B CA 1
ATOM 2124 C C . LYS B 1 124 ? -9.578 -1.385 3.102 1 92.31 124 LYS B C 1
ATOM 2126 O O . LYS B 1 124 ? -9.891 -2.324 2.365 1 92.31 124 LYS B O 1
ATOM 2131 N N . PHE B 1 125 ? -10.125 -0.186 3.043 1 93.31 125 PHE B N 1
ATOM 2132 C CA . PHE B 1 125 ? -11.055 0.175 1.979 1 93.31 125 PHE B CA 1
ATOM 2133 C C . PHE B 1 125 ? -10.82 1.607 1.516 1 93.31 125 PHE B C 1
ATOM 2135 O O . PHE B 1 125 ? -10.906 2.545 2.311 1 93.31 125 PHE B O 1
ATOM 2142 N N . GLU B 1 126 ? -10.492 1.714 0.235 1 94.5 126 GLU B N 1
ATOM 2143 C CA . GLU B 1 126 ? -10.234 3.014 -0.381 1 94.5 126 GLU B CA 1
ATOM 2144 C C . GLU B 1 126 ? -10.844 3.086 -1.781 1 94.5 126 GLU B C 1
ATOM 2146 O O . GLU B 1 126 ? -10.805 2.107 -2.529 1 94.5 126 GLU B O 1
ATOM 2151 N N . ILE B 1 127 ? -11.367 4.246 -2.09 1 94.38 127 ILE B N 1
ATOM 2152 C CA . ILE B 1 127 ? -11.883 4.527 -3.43 1 94.38 127 ILE B CA 1
ATOM 2153 C C . ILE B 1 127 ? -11.016 5.59 -4.102 1 94.38 127 ILE B C 1
ATOM 2155 O O . ILE B 1 127 ? -10.633 6.578 -3.469 1 94.38 127 ILE B O 1
ATOM 2159 N N . TYR B 1 128 ? -10.734 5.305 -5.391 1 95.38 128 TYR B N 1
ATOM 2160 C CA . TYR B 1 128 ? -9.867 6.215 -6.125 1 95.38 128 TYR B CA 1
ATOM 2161 C C . TYR B 1 128 ? -10.602 6.828 -7.316 1 95.38 128 TYR B C 1
ATOM 2163 O O . TYR B 1 128 ? -11.391 6.156 -7.977 1 95.38 128 TYR B O 1
ATOM 2171 N N . GLY B 1 129 ? -10.234 8.078 -7.609 1 95.5 129 GLY B N 1
ATOM 2172 C CA . GLY B 1 129 ? -10.797 8.75 -8.766 1 95.5 129 GLY B CA 1
ATOM 2173 C C . GLY B 1 129 ? -10.406 10.211 -8.859 1 95.5 129 GLY B C 1
ATOM 2174 O O . GLY B 1 129 ? -9.273 10.57 -8.539 1 95.5 129 GLY B O 1
ATOM 2175 N N . ARG B 1 130 ? -11.406 11 -9.391 1 96.38 130 ARG B N 1
ATOM 2176 C CA . ARG B 1 130 ? -11.141 12.43 -9.57 1 96.38 130 ARG B CA 1
ATOM 2177 C C . ARG B 1 130 ? -12.156 13.273 -8.805 1 96.38 130 ARG B C 1
ATOM 2179 O O . ARG B 1 130 ? -13.359 12.977 -8.82 1 96.38 130 ARG B O 1
ATOM 2186 N N . CYS B 1 131 ? -11.594 14.203 -8.148 1 95.25 131 CYS B N 1
ATOM 2187 C CA . CYS B 1 131 ? -12.492 15.125 -7.457 1 95.25 131 CYS B CA 1
ATOM 2188 C C . CYS B 1 131 ? -13.109 16.125 -8.43 1 95.25 131 CYS B C 1
ATOM 2190 O O . CYS B 1 131 ? -12.648 16.25 -9.57 1 95.25 131 CYS B O 1
ATOM 2192 N N . PRO B 1 132 ? -14.125 16.906 -7.969 1 94.56 132 PRO B N 1
ATOM 2193 C CA . PRO B 1 132 ? -14.812 17.828 -8.867 1 94.56 132 PRO B CA 1
ATOM 2194 C C . PRO B 1 132 ? -13.859 18.859 -9.477 1 94.56 132 PRO B C 1
ATOM 2196 O O . PRO B 1 132 ? -13.953 19.172 -10.664 1 94.56 132 PRO B O 1
ATOM 2199 N N . SER B 1 133 ? -12.977 19.359 -8.719 1 93.94 133 SER B N 1
ATOM 2200 C CA . SER B 1 133 ? -12.047 20.375 -9.188 1 93.94 133 SER B CA 1
ATOM 2201 C C . SER B 1 133 ? -11.117 19.844 -10.266 1 93.94 133 SER B C 1
ATOM 2203 O O . SER B 1 133 ? -10.812 20.531 -11.234 1 93.94 133 SER B O 1
ATOM 2205 N N . CYS B 1 134 ? -10.703 18.594 -10.102 1 94.81 134 CYS B N 1
ATOM 2206 C CA . CYS B 1 134 ? -9.75 18 -11.039 1 94.81 134 CYS B CA 1
ATOM 2207 C C . CYS B 1 134 ? -10.461 17.5 -12.289 1 94.81 134 CYS B C 1
ATOM 2209 O O . CYS B 1 134 ? -9.82 17.297 -13.328 1 94.81 134 CYS B O 1
ATOM 2211 N N . GLN B 1 135 ? -11.727 17.219 -12.172 1 92.56 135 GLN B N 1
ATOM 2212 C CA . GLN B 1 135 ? -12.492 16.844 -13.352 1 92.56 135 GLN B CA 1
ATOM 2213 C C . GLN B 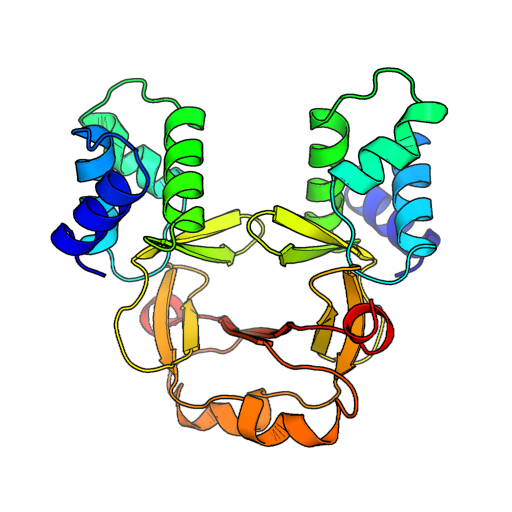1 135 ? -12.617 18 -14.328 1 92.56 135 GLN B C 1
ATOM 2215 O O . GLN B 1 135 ? -12.688 17.812 -15.539 1 92.56 135 GLN B O 1
ATOM 2220 N N . ALA B 1 136 ? -12.742 19.141 -13.766 1 89.25 136 ALA B N 1
ATOM 2221 C CA . ALA B 1 136 ? -12.922 20.359 -14.57 1 89.25 136 ALA B CA 1
ATOM 2222 C C . ALA B 1 136 ? -11.617 20.766 -15.242 1 89.25 136 ALA B C 1
ATOM 2224 O O . ALA B 1 136 ? -11.625 21.5 -16.234 1 89.25 136 ALA B O 1
ATOM 2225 N N . SER B 1 137 ? -10.492 20.266 -14.844 1 74.88 137 SER B N 1
ATOM 2226 C CA . SER B 1 137 ? -9.211 20.703 -15.391 1 74.88 137 SER B CA 1
ATOM 2227 C C . SER B 1 137 ? -8.734 19.75 -16.484 1 74.88 137 SER B C 1
ATOM 2229 O O . SER B 1 137 ? -8.922 18.531 -16.391 1 74.88 137 SER B O 1
#

Organism: NCBI:txid482461

InterPro domains:
  IPR002481 Ferric-uptake regulator [PF01475] (13-128)
  IPR002481 Ferric-uptake regulator [PTHR33202] (3-136)
  IPR002481 Ferric-uptake regulator [cd07153] (19-131)
  IPR036388 Winged helix-like DNA-binding domain superfamily [G3DSA:1.10.10.10] (1-82)
  IPR036390 Winged helix DNA-binding domain superfamily [SSF46785] (4-132)
  IPR043135 Ferric-uptake regulator, C-terminal domain [G3DSA:3.30.1490.190] (86-137)

Foldseek 3Di:
DDLVVLVVLCVVVPHDDDPVLSVLLVVQVPDAFWAALVVSCVVCCVVPPPDDSVVSVVSQVVCCVSQQWPWDDAPNGIIIHGHDDDDDWEWEAENPPGHIDTDRDDPVVPCVVPQPPDDDDDDHDYHYHHDPVRVVD/DDLVVLVVLCVVVPHDDDPLLSVLLVVQVPDAFWAALVVSCVVCCVVPPPDDSVNSVVSQVVCCVSQQWPWDDAPNGIIIHGHDDDDDWEWEAENPPGHIDTDRDDPVVPCVVPQPPDDDDDDHDYHYHHDPVRVVD

Solvent-accessible surface area (backbone atoms only — not comparable to full-atom values): 15659 Å² total; per-residue (Å²): 86,52,71,66,56,46,50,49,52,36,50,74,74,69,44,83,88,44,72,67,57,49,52,51,52,49,51,39,71,70,45,76,37,41,44,37,63,63,57,50,47,63,66,45,33,80,84,35,77,80,67,49,69,64,60,52,49,52,51,52,48,50,34,37,70,69,56,44,25,40,73,49,76,54,95,85,34,64,25,35,26,56,22,82,68,76,80,87,64,29,39,36,36,20,76,81,79,18,39,62,42,82,33,77,77,63,58,67,83,75,46,68,83,76,46,76,74,43,46,82,73,50,72,47,55,39,38,30,27,35,41,57,75,59,64,76,100,83,50,71,67,55,46,50,50,51,36,50,75,73,70,43,84,89,42,71,68,57,51,50,53,51,49,52,38,71,71,47,75,38,41,42,37,63,63,57,50,46,63,66,44,33,82,86,36,76,82,66,49,68,65,60,54,48,50,50,53,49,51,34,37,70,70,56,45,24,40,72,49,75,54,96,86,35,65,25,35,25,54,23,81,68,77,77,87,64,30,40,35,35,20,76,80,77,19,38,63,44,82,31,77,74,64,58,68,81,76,45,72,81,76,47,74,74,44,45,81,74,49,73,47,56,40,36,32,26,36,40,58,73,59,64,75,100

Radius of gyration: 20.0 Å; Cα contacts (8 Å, |Δi|>4): 398; chains: 2; bounding box: 50×49×49 Å

Nearest PDB structures (foldseek):
  2xig-assembly1_C  TM=7.551E-01  e=5.771E-11  Helicobacter pylori 26695
  2xig-assembly2_A  TM=7.189E-01  e=2.442E-10  Helicobacter pylori 26695
  4rb2-assembly1_D  TM=7.907E-01  e=7.223E-09  Magnetospirillum gryphiswaldense MSR-1 v2
  4i7h-assembly1_A  TM=5.724E-01  e=5.184E-10  Streptococcus pyogenes MGAS315
  5fd5-assembly2_B  TM=5.652E-01  e=6.488E-08  Rhizobium leguminosarum bv. viciae

Sequence (274 aa):
MNMEEALGILKQKGYKYTKKRKDILSYFDQEDGYRSAKDLLHFMEPAYPGISFDTIYRNLHLFDELAILESTELEGEKHFRISCVGHHHHHFICKQCGITKEIDTCPMDNVKGELGGFQIEDHKFEIYGRCPSCQASMNMEEALGILKQKGYKYTKKRKDILSYFDQEDGYRSAKDLLHFMEPAYPGISFDTIYRNLHLFDELAILESTELEGEKHFRISCVGHHHHHFICKQCGITKEIDTCPMDNVKGELGGFQIEDHKFEIYGRCPSCQAS